Protein AF-A0AA39GZ14-F1 (afdb_monomer)

pLDDT: mean 81.42, std 18.32, range [36.34, 97.62]

Solvent-accessible surface area (backbone atoms only — not comparable to full-atom values): 11197 Å² total; per-residue (Å²): 114,77,68,59,56,48,58,54,51,55,65,76,47,73,80,74,68,83,77,81,68,83,77,72,85,68,58,98,81,64,92,73,82,93,76,69,68,73,82,50,32,17,86,84,80,66,45,66,58,90,52,52,25,31,32,47,88,86,67,56,59,31,39,59,72,59,49,51,52,49,59,72,72,35,42,81,34,84,91,73,74,39,42,31,38,64,39,92,86,80,62,50,81,27,71,69,62,96,69,70,49,61,38,55,68,60,30,52,51,51,50,55,50,55,74,69,44,68,81,75,54,70,60,60,65,47,47,54,55,47,48,56,51,49,58,53,49,52,51,51,50,54,51,50,53,48,54,50,51,56,49,52,51,52,52,51,48,52,50,50,52,52,51,52,50,51,54,51,52,50,53,54,50,52,52,52,52,53,51,50,52,58,53,60,74,72,109

Mean predicted aligned error: 16.94 Å

Foldseek 3Di:
DVVVVVVVVCVVPPPPPPPPDPPDPDDPPDPDDDDDQQVQAAPPPRDGAPAFFFAFPVGDGHHPVVVVVQQVVWDQDPVVNATWGADPPPRDITGDDPDTDTHVVSRVVVVVCVVVDDPPPVCPVCVVVVVVVVVVVVVVVVVVVVVVVVVVVVVVVVVVVVVVVVVVVVVVVVVVVVVVVVVVVVD

Secondary structure (DSSP, 8-state):
-HHHHHHHHHHHS--------------TT-------GGGGB-TTT-PBPSSSPEEPTTS-EE-HHHHHHHHHT-EEETTTTEEEEE-TTT--EEE--SS-EE-HHHHHHHHHHHHH-----HHHHHHHHHHHHHHHHHHHHHHHHHHHHHHHHHHHHHHHHHHHHHHHHHHHHHHHHHHHHHHHTT-

Structure (mmCIF, N/CA/C/O backbone):
data_AF-A0AA39GZ14-F1
#
_entry.id   AF-A0AA39GZ14-F1
#
loop_
_atom_site.group_PDB
_atom_site.id
_atom_site.type_symbol
_atom_site.label_atom_id
_atom_site.label_alt_id
_atom_site.label_comp_id
_atom_site.label_asym_id
_atom_site.label_entity_id
_atom_site.label_seq_id
_atom_site.pdbx_PDB_ins_code
_atom_site.Cartn_x
_atom_site.Cartn_y
_atom_site.Cartn_z
_atom_site.occupancy
_atom_site.B_iso_or_equiv
_atom_site.auth_seq_id
_atom_site.auth_comp_id
_atom_site.auth_asym_id
_atom_site.auth_atom_id
_atom_site.pdbx_PDB_model_num
ATOM 1 N N . MET A 1 1 ? 5.276 -37.567 -28.092 1.00 46.78 1 MET A N 1
ATOM 2 C CA . MET A 1 1 ? 5.568 -36.508 -29.093 1.00 46.78 1 MET A CA 1
ATOM 3 C C . MET A 1 1 ? 4.528 -35.391 -29.155 1.00 46.78 1 MET A C 1
ATOM 5 O O . MET A 1 1 ? 4.932 -34.240 -29.198 1.00 46.78 1 MET A O 1
ATOM 9 N N . LYS A 1 2 ? 3.214 -35.668 -29.106 1.00 42.22 2 LYS A N 1
ATOM 10 C CA . LYS A 1 2 ? 2.165 -34.625 -29.181 1.00 42.22 2 LYS A CA 1
ATOM 11 C C 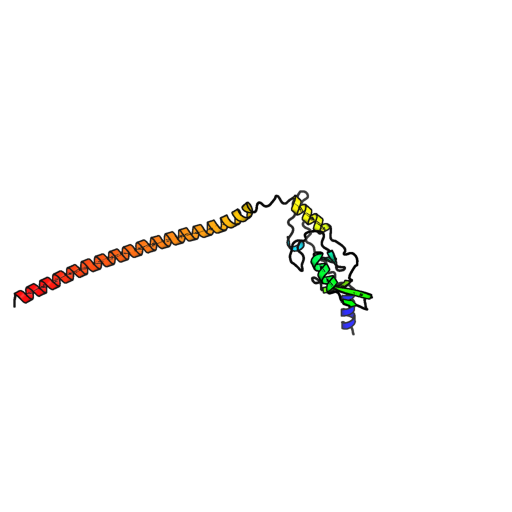. LYS A 1 2 ? 2.190 -33.601 -28.025 1.00 42.22 2 LYS A C 1
ATOM 13 O O . LYS A 1 2 ? 1.826 -32.451 -28.234 1.00 42.22 2 LYS A O 1
ATOM 18 N N . SER A 1 3 ? 2.657 -33.989 -26.834 1.00 49.78 3 SER A N 1
ATOM 19 C CA . SER A 1 3 ? 2.776 -33.084 -25.675 1.00 49.78 3 SER A CA 1
ATOM 20 C C . SER A 1 3 ? 3.946 -32.102 -25.781 1.00 49.78 3 SER A C 1
ATOM 22 O O . SER A 1 3 ? 3.852 -30.987 -25.277 1.00 49.78 3 SER A O 1
ATOM 24 N N . PHE A 1 4 ? 5.020 -32.482 -26.477 1.00 51.88 4 PHE A N 1
ATOM 25 C CA . PHE A 1 4 ? 6.214 -31.649 -26.610 1.00 51.88 4 PHE A CA 1
ATOM 26 C C . PHE A 1 4 ? 5.955 -30.464 -27.549 1.00 51.88 4 PHE A C 1
ATOM 28 O O . PHE A 1 4 ? 6.211 -29.317 -27.198 1.00 51.88 4 PHE A O 1
ATOM 35 N N . PHE A 1 5 ? 5.314 -30.719 -28.695 1.00 54.09 5 PHE A N 1
ATOM 36 C CA . PHE A 1 5 ? 4.908 -29.660 -29.626 1.00 54.09 5 PHE A CA 1
ATOM 37 C C . PHE A 1 5 ? 3.817 -28.742 -29.060 1.00 54.09 5 PHE A C 1
ATOM 39 O O . PHE A 1 5 ? 3.772 -27.568 -29.417 1.00 54.09 5 PHE A O 1
ATOM 46 N N . LYS A 1 6 ? 2.972 -29.237 -28.144 1.00 51.88 6 LYS A N 1
ATOM 47 C CA . LYS A 1 6 ? 1.969 -28.411 -27.459 1.00 51.88 6 LYS A CA 1
ATOM 48 C C . LYS A 1 6 ? 2.626 -27.356 -26.559 1.00 51.88 6 LYS A C 1
ATOM 50 O O . LYS A 1 6 ? 2.273 -26.187 -26.649 1.00 51.88 6 LYS A O 1
ATOM 55 N N . SER A 1 7 ? 3.640 -27.751 -25.787 1.00 49.56 7 SER A N 1
ATOM 56 C CA . SER A 1 7 ? 4.354 -26.850 -24.871 1.00 49.56 7 SER A CA 1
ATOM 57 C C . SER A 1 7 ? 5.232 -25.819 -25.599 1.00 49.56 7 SER A C 1
ATOM 59 O O . SER A 1 7 ? 5.344 -24.678 -25.157 1.00 49.56 7 SER A O 1
ATOM 61 N N . VAL A 1 8 ? 5.798 -26.176 -26.759 1.00 56.34 8 VAL A N 1
ATOM 62 C CA . VAL A 1 8 ? 6.531 -25.222 -27.616 1.00 56.34 8 VAL A CA 1
ATOM 63 C C . VAL A 1 8 ? 5.573 -24.235 -28.299 1.00 56.34 8 VAL A C 1
ATOM 65 O O . VAL A 1 8 ? 5.858 -23.040 -28.349 1.00 56.34 8 VAL A O 1
ATOM 68 N N . LYS A 1 9 ? 4.402 -24.698 -28.761 1.00 49.94 9 LYS A N 1
ATOM 69 C CA . LYS A 1 9 ? 3.378 -23.836 -29.377 1.00 49.94 9 LYS A CA 1
ATOM 70 C C . LYS A 1 9 ? 2.792 -22.818 -28.387 1.00 49.94 9 LYS A C 1
ATOM 72 O O . LYS A 1 9 ? 2.530 -21.689 -28.782 1.00 49.94 9 LYS A O 1
ATOM 77 N N . GLU A 1 10 ? 2.647 -23.191 -27.116 1.00 48.97 10 GLU A N 1
ATOM 78 C CA . GLU A 1 10 ? 2.189 -22.303 -26.031 1.00 48.97 10 GLU A CA 1
ATOM 79 C C . GLU A 1 10 ? 3.235 -21.248 -25.617 1.00 48.97 10 GLU A C 1
ATOM 81 O O . GLU A 1 10 ? 2.873 -20.235 -25.027 1.00 48.97 10 GLU A O 1
ATOM 86 N N . ARG A 1 11 ? 4.522 -21.453 -25.941 1.00 49.09 11 ARG A N 1
ATOM 87 C CA . ARG A 1 11 ? 5.605 -20.483 -25.686 1.00 49.09 11 ARG A CA 1
ATOM 88 C C . ARG A 1 11 ? 5.869 -19.521 -26.845 1.00 49.09 11 ARG A C 1
ATOM 90 O O . ARG A 1 11 ? 6.297 -18.403 -26.598 1.00 49.09 11 ARG A O 1
ATOM 97 N N . LEU A 1 12 ? 5.632 -19.945 -28.089 1.00 51.84 12 LEU A N 1
ATOM 98 C CA . LEU A 1 12 ? 5.852 -19.113 -29.284 1.00 51.84 12 LEU A CA 1
ATOM 99 C C . LEU A 1 12 ? 4.648 -18.236 -29.642 1.00 51.84 12 LEU A C 1
ATOM 101 O O . LEU A 1 12 ? 4.797 -17.230 -30.327 1.00 51.84 12 LEU A O 1
ATOM 105 N N . ILE A 1 13 ? 3.459 -18.606 -29.172 1.00 51.84 13 ILE A N 1
ATOM 106 C CA . ILE A 1 13 ? 2.252 -17.795 -29.281 1.00 51.84 13 ILE A CA 1
ATOM 107 C C . ILE A 1 13 ? 1.966 -17.341 -27.858 1.00 51.84 13 ILE A C 1
ATOM 109 O O . ILE A 1 13 ? 1.357 -18.086 -27.091 1.00 51.84 13 ILE A O 1
ATOM 113 N N . GLY A 1 14 ? 2.484 -16.168 -27.483 1.00 42.50 14 GLY A N 1
ATOM 114 C CA . GLY A 1 14 ? 2.204 -15.567 -26.184 1.00 42.50 14 GLY A CA 1
ATOM 115 C C . GLY A 1 14 ? 0.711 -15.682 -25.898 1.00 42.50 14 GLY A C 1
ATOM 116 O O . GLY A 1 14 ? -0.110 -15.238 -26.698 1.00 42.50 14 GLY A O 1
ATOM 117 N N . SER A 1 15 ? 0.356 -16.363 -24.807 1.00 40.06 15 SER A N 1
ATOM 118 C CA . SER A 1 15 ? -1.031 -16.534 -24.385 1.00 40.06 15 SER A CA 1
ATOM 119 C C . SER A 1 15 ? -1.574 -15.179 -23.924 1.00 40.06 15 SER A C 1
ATOM 121 O O . SER A 1 15 ? -1.727 -14.934 -22.725 1.00 40.06 15 SER A O 1
ATOM 123 N N . SER A 1 16 ? -1.883 -14.289 -24.865 1.00 49.03 16 SER A N 1
ATOM 124 C CA . SER A 1 16 ? -2.696 -13.107 -24.628 1.00 49.03 16 SER A CA 1
ATOM 125 C C . SER A 1 16 ? -4.123 -13.583 -24.374 1.00 49.03 16 SER A C 1
ATOM 127 O O . SER A 1 16 ? -4.981 -13.623 -25.252 1.00 49.03 16 SER A O 1
ATOM 129 N N . LYS A 1 17 ? -4.393 -13.995 -23.129 1.00 37.62 17 LYS A N 1
ATOM 130 C CA . LYS A 1 17 ? -5.775 -14.034 -22.653 1.00 37.62 17 LYS A CA 1
ATOM 131 C C . LYS A 1 17 ? -6.352 -12.640 -22.920 1.00 37.62 17 LYS A C 1
ATOM 133 O O . LYS A 1 17 ? -5.703 -11.673 -22.509 1.00 37.62 17 LYS A O 1
ATOM 138 N N . PRO A 1 18 ? -7.503 -12.509 -23.601 1.00 36.34 18 PRO A N 1
ATOM 139 C CA . PRO A 1 18 ? -8.128 -11.211 -23.784 1.00 36.34 18 PRO A CA 1
ATOM 140 C C . PRO A 1 18 ? -8.398 -10.646 -22.390 1.00 36.34 18 PRO A C 1
ATOM 142 O O . PRO A 1 18 ? -9.198 -11.185 -21.624 1.00 36.34 18 PRO A O 1
ATOM 145 N N . LYS A 1 19 ? -7.639 -9.614 -22.016 1.00 40.00 19 LYS A N 1
ATOM 146 C CA . LYS A 1 19 ? -7.907 -8.847 -20.808 1.00 40.00 19 LYS A CA 1
ATOM 147 C C . LYS A 1 19 ? -9.164 -8.048 -21.131 1.00 40.00 19 LYS A C 1
ATOM 149 O O . LYS A 1 19 ? -9.096 -7.066 -21.860 1.00 40.00 19 LYS A O 1
ATOM 154 N N . ASN A 1 20 ? -10.316 -8.519 -20.660 1.00 37.94 20 ASN A N 1
ATOM 155 C CA . ASN A 1 20 ? -11.534 -7.719 -20.652 1.00 37.94 20 ASN A CA 1
ATOM 156 C C . ASN A 1 20 ? -11.313 -6.598 -19.639 1.00 37.94 20 ASN A C 1
ATOM 158 O O . ASN A 1 20 ? -11.537 -6.775 -18.442 1.00 37.94 20 ASN A O 1
ATOM 162 N N . TYR A 1 21 ? -10.786 -5.475 -20.114 1.00 42.72 21 TYR A N 1
ATOM 163 C CA . TYR A 1 21 ? -10.803 -4.242 -19.349 1.00 42.72 21 TYR A CA 1
ATOM 164 C C . TYR A 1 21 ? -12.269 -3.824 -19.232 1.00 42.72 21 TYR A C 1
ATOM 166 O O . TYR A 1 21 ? -12.963 -3.830 -20.252 1.00 42.72 21 TYR A O 1
ATOM 174 N N . PRO A 1 22 ? -12.778 -3.521 -18.027 1.00 46.00 22 PRO A N 1
ATOM 175 C CA . PRO A 1 22 ? -14.099 -2.933 -17.910 1.00 46.00 22 PRO A CA 1
ATOM 176 C C . PRO A 1 22 ? -14.070 -1.607 -18.673 1.00 46.00 22 PRO A C 1
ATOM 178 O O . PRO A 1 22 ? -13.429 -0.652 -18.241 1.00 46.00 22 PRO A O 1
ATOM 181 N N . VAL A 1 23 ? -14.712 -1.577 -19.840 1.00 45.84 23 VAL A N 1
ATOM 182 C CA . VAL A 1 23 ? -15.072 -0.323 -20.493 1.00 45.84 23 VAL A CA 1
ATOM 183 C C . VAL A 1 23 ? -16.175 0.238 -19.616 1.00 45.84 23 VAL A C 1
ATOM 185 O O . VAL A 1 23 ? -17.294 -0.270 -19.608 1.00 45.84 23 VAL A O 1
ATOM 188 N N . VAL A 1 24 ? -15.814 1.184 -18.757 1.00 54.56 24 VAL A N 1
ATOM 189 C CA . VAL A 1 24 ? -16.812 1.971 -18.048 1.00 54.56 24 VAL A CA 1
ATOM 190 C C . VAL A 1 24 ? -17.437 2.850 -19.124 1.00 54.56 24 VAL A C 1
ATOM 192 O O . VAL A 1 24 ? -16.727 3.671 -19.698 1.00 54.56 24 VAL A O 1
ATOM 195 N N . ASP A 1 25 ? -18.714 2.627 -19.449 1.00 47.72 25 ASP A N 1
ATOM 196 C CA . ASP A 1 25 ? -19.493 3.579 -20.246 1.00 47.72 25 ASP A CA 1
ATOM 197 C C . ASP A 1 25 ? -19.548 4.871 -19.434 1.00 47.72 25 ASP A C 1
ATOM 199 O O . ASP A 1 25 ? -20.323 5.013 -18.484 1.00 47.72 25 ASP A O 1
ATOM 203 N N . LEU A 1 26 ? -18.632 5.781 -19.746 1.00 53.41 26 LEU A N 1
ATOM 204 C CA . LEU A 1 26 ? -18.673 7.134 -19.236 1.00 53.41 26 LEU A CA 1
ATOM 205 C C . LEU A 1 26 ? -19.871 7.776 -19.918 1.00 53.41 26 LEU A C 1
ATOM 207 O O . LEU A 1 26 ? -19.871 7.942 -21.134 1.00 53.41 26 LEU A O 1
ATOM 211 N N . ALA A 1 27 ? -20.918 8.068 -19.145 1.00 52.75 27 ALA A N 1
ATOM 212 C CA . ALA A 1 27 ? -21.944 8.989 -19.605 1.00 52.75 27 ALA A CA 1
ATOM 213 C C . ALA A 1 27 ? -21.233 10.262 -20.089 1.00 52.75 27 ALA A C 1
ATOM 215 O O . ALA A 1 27 ? -20.275 10.686 -19.440 1.00 52.75 27 ALA A O 1
ATOM 216 N N . ASP A 1 28 ? -21.692 10.846 -21.197 1.00 54.03 28 ASP A N 1
ATOM 217 C CA . ASP A 1 28 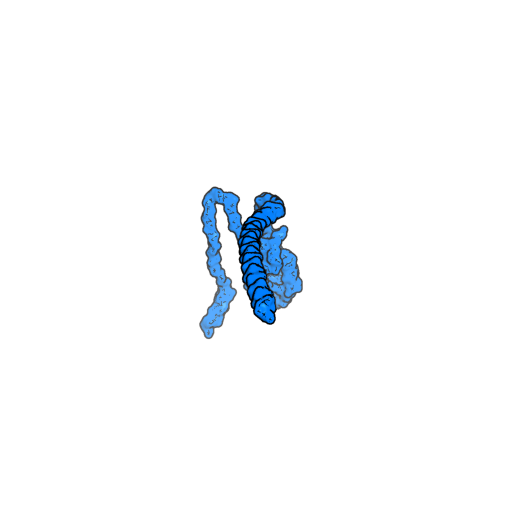? -21.042 11.975 -21.887 1.00 54.03 28 ASP A CA 1
ATOM 218 C C . ASP A 1 28 ? -20.780 13.215 -20.987 1.00 54.03 28 ASP A C 1
ATOM 220 O O . ASP A 1 28 ? -20.064 14.123 -21.395 1.00 54.03 28 ASP A O 1
ATOM 224 N N . ASP A 1 29 ? -21.287 13.214 -19.745 1.00 53.09 29 ASP A N 1
ATOM 225 C CA . ASP A 1 29 ? -21.203 14.283 -18.742 1.00 53.09 29 ASP A CA 1
ATOM 226 C C . ASP A 1 29 ? -20.374 13.924 -17.475 1.00 53.09 29 ASP A C 1
ATOM 228 O O . ASP A 1 29 ? -20.465 14.608 -16.451 1.00 53.09 29 ASP A O 1
ATOM 232 N N . ALA A 1 30 ? -19.615 12.820 -17.460 1.00 52.09 30 ALA A N 1
ATOM 233 C CA . ALA A 1 30 ? -18.858 12.394 -16.274 1.00 52.09 30 ALA A CA 1
ATOM 234 C C . ALA A 1 30 ? -17.464 13.057 -16.173 1.00 52.09 30 ALA A C 1
ATOM 236 O O . ALA A 1 30 ? -16.465 12.486 -16.604 1.00 52.09 30 ALA A O 1
ATOM 237 N N . ASP A 1 31 ? -17.381 14.211 -15.503 1.00 59.44 31 ASP A N 1
ATOM 238 C CA . ASP A 1 31 ? -16.130 14.965 -15.259 1.00 59.44 31 ASP A CA 1
ATOM 239 C C . ASP A 1 31 ? -15.145 14.301 -14.263 1.00 59.44 31 ASP A C 1
ATOM 241 O O . ASP A 1 31 ? -14.084 14.852 -13.969 1.00 59.44 31 ASP A O 1
ATOM 245 N N . SER A 1 32 ? -15.463 13.128 -13.694 1.00 58.94 32 SER A N 1
ATOM 246 C CA . SER A 1 32 ? -14.616 12.481 -12.676 1.00 58.94 32 SER A CA 1
ATOM 247 C C . SER A 1 32 ? -14.543 10.958 -12.813 1.00 58.94 32 SER A C 1
ATOM 249 O O . SER A 1 32 ? -15.553 10.267 -12.948 1.00 58.94 32 SER A O 1
ATOM 251 N N . LEU A 1 33 ? -13.316 10.427 -12.745 1.00 68.62 33 LEU A N 1
ATOM 252 C CA . LEU A 1 33 ? -13.009 8.998 -12.824 1.00 68.62 33 LEU A CA 1
ATOM 253 C C . LEU A 1 33 ? -12.441 8.492 -11.498 1.00 68.62 33 LEU A C 1
ATOM 255 O O . LEU A 1 33 ? -11.500 9.064 -10.951 1.00 68.62 33 LEU A O 1
ATOM 259 N N . LEU A 1 34 ? -12.970 7.370 -11.004 1.00 70.88 34 LEU A N 1
ATOM 260 C CA . LEU A 1 34 ? -12.409 6.680 -9.844 1.00 70.88 34 LEU A CA 1
ATOM 261 C C . LEU A 1 34 ? -11.294 5.730 -10.293 1.00 70.88 34 LEU A C 1
ATOM 263 O O . LEU A 1 34 ? -11.554 4.694 -10.906 1.00 70.88 34 LEU A O 1
ATOM 267 N N . ILE A 1 35 ? -10.051 6.072 -9.955 1.00 75.31 35 ILE A N 1
ATOM 268 C CA . ILE A 1 35 ? -8.867 5.256 -10.240 1.00 75.31 35 ILE A CA 1
ATOM 269 C C . ILE A 1 35 ? -8.409 4.577 -8.946 1.00 75.31 35 ILE A C 1
ATOM 271 O O . ILE A 1 35 ? -8.303 5.205 -7.894 1.00 75.31 35 ILE A O 1
ATOM 275 N N . ASN A 1 36 ? -8.123 3.275 -9.008 1.00 78.19 36 ASN A N 1
ATOM 276 C CA . ASN A 1 36 ? -7.527 2.564 -7.880 1.00 78.19 36 ASN A CA 1
ATOM 277 C C . ASN A 1 36 ? -6.068 3.009 -7.714 1.00 78.19 36 ASN A C 1
ATOM 279 O O . ASN A 1 36 ? -5.258 2.762 -8.604 1.00 78.19 36 ASN A O 1
ATOM 283 N N . SER A 1 37 ? -5.720 3.586 -6.561 1.00 80.31 37 SER A N 1
ATOM 284 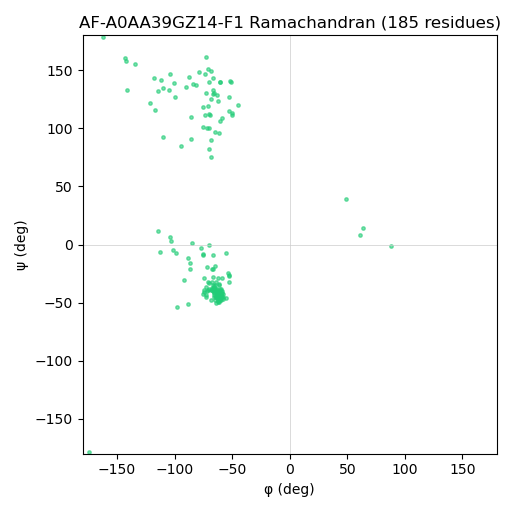C CA . SER A 1 37 ? -4.372 4.105 -6.302 1.00 80.31 37 SER A CA 1
ATOM 285 C C . SER A 1 37 ? -3.269 3.080 -6.558 1.00 80.31 37 SER A C 1
ATOM 287 O O . SER A 1 37 ? -2.214 3.465 -7.044 1.00 80.31 37 SER A O 1
ATOM 289 N N . SER A 1 38 ? -3.517 1.780 -6.335 1.00 82.88 38 SER A N 1
ATOM 290 C CA . SER A 1 38 ? -2.536 0.697 -6.539 1.00 82.88 38 SER A CA 1
ATOM 291 C C . SER A 1 38 ? -1.884 0.665 -7.928 1.00 82.88 38 SER A C 1
ATOM 293 O O . SER A 1 38 ? -0.746 0.211 -8.035 1.00 82.88 38 SER A O 1
ATOM 295 N N . CYS A 1 39 ? -2.539 1.172 -8.981 1.00 85.44 39 CYS A N 1
ATOM 296 C CA . CYS A 1 39 ? -1.940 1.243 -10.320 1.00 85.44 39 CYS A CA 1
ATOM 297 C C . CYS A 1 39 ? -0.887 2.354 -10.473 1.00 85.44 39 CYS A C 1
ATOM 299 O O . CYS A 1 39 ? -0.191 2.396 -11.485 1.00 85.44 39 CYS A O 1
ATOM 301 N N . LEU A 1 40 ? -0.764 3.233 -9.477 1.00 91.56 40 LEU A N 1
ATOM 302 C CA . LEU A 1 40 ? 0.194 4.336 -9.410 1.00 91.56 40 LEU A CA 1
ATOM 303 C C . LEU A 1 40 ? 1.366 4.043 -8.457 1.00 91.56 40 LEU A C 1
ATOM 305 O O . LEU A 1 40 ? 2.190 4.923 -8.212 1.00 91.56 40 LEU A O 1
ATOM 309 N N . HIS A 1 41 ? 1.454 2.822 -7.919 1.00 93.56 41 HIS A N 1
ATOM 310 C CA . HIS A 1 41 ? 2.545 2.398 -7.043 1.00 93.56 41 HIS A CA 1
ATOM 311 C C . HIS A 1 41 ? 3.547 1.497 -7.764 1.00 93.56 41 HIS A C 1
ATOM 313 O O . HIS A 1 41 ? 3.195 0.651 -8.589 1.00 93.56 41 HIS A O 1
ATOM 319 N N . CYS A 1 42 ? 4.812 1.614 -7.368 1.00 95.69 42 CYS A N 1
ATOM 320 C CA . CYS A 1 42 ? 5.859 0.692 -7.779 1.00 95.69 42 CYS A CA 1
ATOM 321 C C . CYS A 1 42 ? 5.629 -0.701 -7.162 1.00 95.69 42 CYS A C 1
ATOM 323 O O . CYS A 1 42 ? 5.621 -0.812 -5.937 1.00 95.69 42 CYS A O 1
ATOM 325 N N . PRO A 1 43 ? 5.563 -1.794 -7.947 1.00 94.25 43 PRO A N 1
ATOM 326 C CA . PRO A 1 43 ? 5.355 -3.142 -7.402 1.00 94.25 43 PRO A CA 1
ATOM 327 C C . PRO A 1 43 ? 6.505 -3.691 -6.540 1.00 94.25 43 PRO A C 1
ATOM 329 O O . PRO A 1 43 ? 6.369 -4.761 -5.956 1.00 94.25 43 PRO A O 1
ATOM 332 N N . ILE A 1 44 ? 7.657 -3.010 -6.505 1.00 95.69 44 ILE A N 1
ATOM 333 C CA . ILE A 1 44 ? 8.846 -3.445 -5.754 1.00 95.69 44 ILE A CA 1
ATOM 334 C C . ILE A 1 44 ? 8.927 -2.729 -4.404 1.00 95.69 44 ILE A C 1
ATOM 336 O O . ILE A 1 44 ? 9.065 -3.383 -3.373 1.00 95.69 44 ILE A O 1
ATOM 340 N N . CYS A 1 45 ? 8.871 -1.392 -4.403 1.00 96.00 45 CYS A N 1
ATOM 341 C CA . CYS A 1 45 ? 8.997 -0.595 -3.179 1.00 96.00 45 CYS A CA 1
ATOM 342 C C . CYS A 1 45 ? 7.658 -0.131 -2.602 1.00 96.00 45 CYS A C 1
ATOM 344 O O . CYS A 1 45 ? 7.655 0.418 -1.512 1.00 96.00 45 CYS A O 1
ATOM 346 N N . TYR A 1 46 ? 6.548 -0.345 -3.312 1.00 94.06 46 TYR A N 1
ATOM 347 C CA . TYR A 1 46 ? 5.187 0.040 -2.919 1.00 94.06 46 TYR A CA 1
ATOM 348 C C . TYR A 1 46 ? 4.956 1.546 -2.721 1.00 94.06 46 TYR A C 1
ATOM 350 O O . TYR A 1 46 ? 3.871 1.958 -2.324 1.00 94.06 46 TYR A O 1
ATOM 358 N N . GLU A 1 47 ? 5.931 2.379 -3.075 1.00 94.25 47 GLU A N 1
ATOM 359 C CA . GLU A 1 47 ? 5.788 3.835 -3.094 1.00 94.25 47 GLU A CA 1
ATOM 360 C C . GLU A 1 47 ? 5.048 4.300 -4.350 1.00 94.25 47 GLU A C 1
ATOM 362 O O . GLU A 1 47 ? 5.172 3.679 -5.414 1.00 94.25 47 GLU A O 1
ATOM 367 N N . VAL A 1 48 ? 4.302 5.402 -4.226 1.00 92.25 48 VAL A N 1
ATOM 368 C CA . VAL A 1 48 ? 3.700 6.097 -5.376 1.00 92.25 48 VAL A CA 1
ATOM 369 C C . VAL A 1 48 ? 4.823 6.552 -6.308 1.00 92.25 48 VAL A C 1
ATOM 371 O O . VAL A 1 48 ? 5.885 6.983 -5.850 1.00 92.25 48 VAL A O 1
ATOM 374 N N . PHE A 1 49 ? 4.629 6.438 -7.621 1.00 94.38 49 PHE A N 1
ATOM 375 C CA . PHE A 1 49 ? 5.611 6.958 -8.569 1.00 94.38 49 PHE A CA 1
ATOM 376 C C . PHE A 1 49 ? 5.735 8.482 -8.421 1.00 94.38 49 PHE A C 1
ATOM 378 O O . PHE A 1 49 ? 4.739 9.191 -8.426 1.00 94.38 49 PHE A O 1
ATOM 385 N N . GLY A 1 50 ? 6.963 8.985 -8.276 1.00 88.44 50 GLY A N 1
ATOM 386 C CA . GLY A 1 50 ? 7.220 10.430 -8.176 1.00 88.44 50 GLY A CA 1
ATOM 387 C C . GLY A 1 50 ? 7.419 11.129 -9.525 1.00 88.44 50 GLY A C 1
ATOM 388 O O . GLY A 1 50 ? 7.470 12.350 -9.576 1.00 88.44 50 GLY A O 1
ATOM 389 N N . SER A 1 51 ? 7.585 10.357 -10.595 1.00 91.06 51 SER A N 1
ATOM 390 C CA . SER A 1 51 ? 7.786 10.799 -11.978 1.00 91.06 51 SER A CA 1
ATOM 391 C C . SER A 1 51 ? 7.482 9.628 -12.914 1.00 91.06 51 SER A C 1
ATOM 393 O O . SER A 1 51 ? 7.184 8.526 -12.432 1.00 91.06 51 SER A O 1
ATOM 395 N N . ALA A 1 52 ? 7.572 9.829 -14.233 1.00 94.75 52 ALA A N 1
ATOM 396 C CA . ALA A 1 52 ? 7.351 8.763 -15.211 1.00 94.75 52 ALA A CA 1
ATOM 397 C C . ALA A 1 52 ? 8.180 7.504 -14.883 1.00 94.75 52 ALA A C 1
ATOM 399 O O . ALA A 1 52 ? 9.414 7.543 -14.976 1.00 94.75 52 ALA A O 1
ATOM 400 N N . PRO A 1 53 ? 7.532 6.376 -14.522 1.00 96.44 53 PRO A N 1
ATOM 401 C CA . PRO A 1 53 ? 8.246 5.163 -14.167 1.00 96.44 53 PRO A CA 1
ATOM 402 C C . 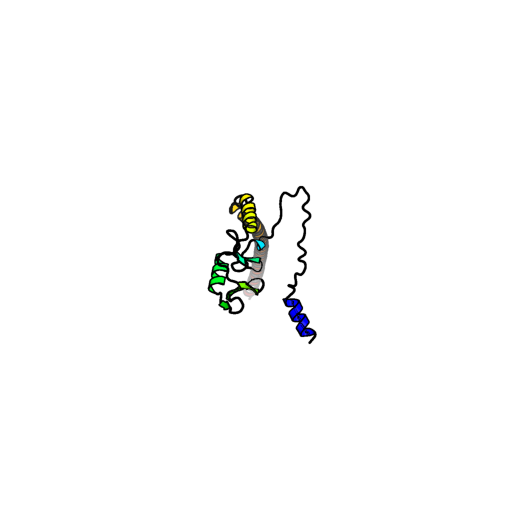PRO A 1 53 ? 8.891 4.519 -15.390 1.00 96.44 53 PRO A C 1
ATOM 404 O O . PRO A 1 53 ? 8.379 4.597 -16.511 1.00 96.44 53 PRO A O 1
ATOM 407 N N . ASP A 1 54 ? 9.993 3.821 -15.144 1.00 95.88 54 ASP A N 1
ATOM 408 C CA . ASP A 1 54 ? 10.714 3.054 -16.147 1.00 95.88 54 ASP A CA 1
ATOM 409 C C . ASP A 1 54 ? 9.905 1.799 -16.502 1.00 95.88 54 ASP A C 1
ATOM 411 O O . ASP A 1 54 ? 9.460 1.046 -15.632 1.00 95.88 54 ASP A O 1
ATOM 415 N N . MET A 1 55 ? 9.720 1.564 -17.794 1.00 94.94 55 MET A N 1
ATOM 416 C CA . MET A 1 55 ? 9.034 0.418 -18.364 1.00 94.94 55 MET A CA 1
ATOM 417 C C . MET A 1 55 ? 10.063 -0.604 -18.842 1.00 94.94 55 MET A C 1
ATOM 419 O O . MET A 1 55 ? 10.967 -0.292 -19.614 1.00 94.94 55 MET A O 1
ATOM 423 N N . LEU A 1 56 ? 9.914 -1.842 -18.382 1.00 94.06 56 LEU A N 1
ATOM 424 C CA . LE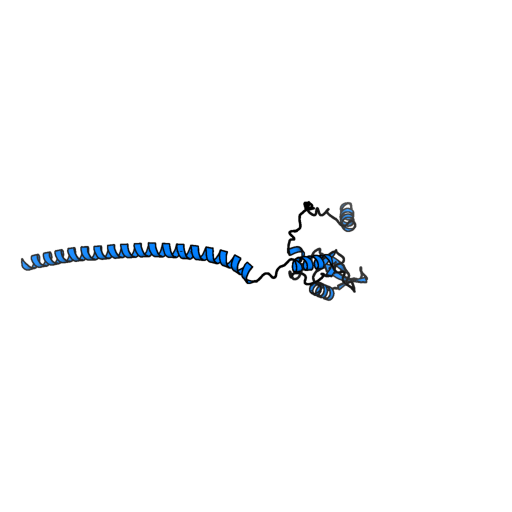U A 1 56 ? 10.706 -2.967 -18.877 1.00 94.06 56 LEU A CA 1
ATOM 425 C C . LEU A 1 56 ? 10.233 -3.357 -20.290 1.00 94.06 56 LEU A C 1
ATOM 427 O O . LEU A 1 56 ? 9.078 -3.098 -20.625 1.00 94.06 56 LEU A O 1
ATOM 431 N N . PRO A 1 57 ? 11.041 -4.096 -21.073 1.00 92.00 57 PRO A N 1
ATOM 432 C CA . PRO A 1 57 ? 10.637 -4.641 -22.376 1.00 92.00 57 PRO A CA 1
ATOM 433 C C . PRO A 1 57 ? 9.330 -5.457 -22.358 1.00 92.00 57 PRO A C 1
ATOM 435 O O . PRO A 1 57 ? 8.608 -5.499 -23.348 1.00 92.00 57 PRO A O 1
ATOM 438 N N . CYS A 1 58 ? 8.987 -6.069 -21.218 1.00 93.31 58 CYS A N 1
ATOM 439 C CA . CYS A 1 58 ? 7.715 -6.775 -21.012 1.00 93.31 58 CYS A CA 1
ATOM 440 C C . CYS A 1 58 ? 6.497 -5.851 -20.771 1.00 93.31 58 CYS A C 1
ATOM 442 O O . CYS A 1 58 ? 5.382 -6.335 -20.576 1.00 93.31 58 CYS A O 1
ATOM 444 N N . GLY A 1 59 ? 6.693 -4.530 -20.712 1.00 92.88 59 GLY A N 1
ATOM 445 C CA . GLY A 1 59 ? 5.644 -3.522 -20.532 1.00 92.88 59 GLY A CA 1
ATOM 446 C C . GLY A 1 59 ? 5.277 -3.178 -19.083 1.00 92.88 59 GLY A C 1
ATOM 447 O O . GLY A 1 59 ? 4.427 -2.320 -18.862 1.00 92.88 59 GLY A O 1
ATOM 448 N N . HIS A 1 60 ? 5.889 -3.811 -18.076 1.00 94.88 60 HIS A N 1
ATOM 449 C CA . HIS A 1 60 ? 5.629 -3.480 -16.667 1.00 94.88 60 HIS A CA 1
ATOM 450 C C . HIS A 1 60 ? 6.476 -2.291 -16.201 1.00 94.88 60 HIS A C 1
ATOM 452 O O . HIS A 1 60 ? 7.668 -2.220 -16.507 1.00 94.88 60 HIS A O 1
ATOM 458 N N . SER A 1 61 ? 5.859 -1.385 -15.438 1.00 95.50 61 SER A N 1
ATOM 459 C CA . SER A 1 61 ? 6.473 -0.142 -14.959 1.00 95.50 61 SER A CA 1
ATOM 460 C C . SER A 1 61 ? 6.950 -0.232 -13.504 1.00 95.50 61 SER A C 1
ATOM 462 O O . SER A 1 61 ? 6.249 -0.763 -12.642 1.00 95.50 61 SER A O 1
ATOM 464 N N . PHE A 1 62 ? 8.128 0.327 -13.221 1.00 96.12 62 PHE A N 1
ATOM 465 C CA . PHE A 1 62 ? 8.741 0.403 -11.891 1.00 96.12 62 PHE A CA 1
ATOM 466 C C . PHE A 1 62 ? 9.447 1.754 -11.718 1.00 96.12 62 PHE A C 1
ATOM 468 O O . PHE A 1 62 ? 9.819 2.399 -12.694 1.00 96.12 62 PHE A O 1
ATOM 475 N N . CYS A 1 63 ? 9.665 2.205 -10.482 1.00 96.56 63 CYS A N 1
ATOM 476 C CA . CYS A 1 63 ? 10.387 3.459 -10.270 1.00 96.56 63 CYS A CA 1
ATOM 477 C C . CYS A 1 63 ? 11.864 3.311 -10.677 1.00 96.56 63 CYS A C 1
ATOM 479 O O . CYS A 1 63 ? 12.453 2.232 -10.530 1.00 96.56 63 CYS A O 1
ATOM 481 N N . SER A 1 64 ? 12.485 4.398 -11.143 1.00 94.31 64 SER A N 1
ATOM 482 C CA . SER A 1 64 ? 13.853 4.364 -11.681 1.00 94.31 64 SER A CA 1
ATOM 483 C C . SER A 1 64 ? 14.887 3.864 -10.667 1.00 94.31 64 SER A C 1
ATOM 485 O O . SER A 1 64 ? 15.862 3.214 -11.038 1.00 94.31 64 SER A O 1
ATOM 487 N N . SER A 1 65 ? 14.658 4.078 -9.366 1.00 95.12 65 SER A N 1
ATOM 488 C CA . SER A 1 65 ? 15.525 3.540 -8.310 1.00 95.12 65 SER A CA 1
ATOM 489 C C . SER A 1 65 ? 15.460 2.012 -8.210 1.00 95.12 65 SER A C 1
ATOM 491 O O . SER A 1 65 ? 16.488 1.367 -7.996 1.00 95.12 65 SER A O 1
ATOM 493 N N . CYS A 1 66 ? 14.284 1.408 -8.401 1.00 96.31 66 CYS A N 1
ATOM 494 C CA . CYS A 1 66 ? 14.143 -0.046 -8.416 1.00 96.31 66 CYS A CA 1
ATOM 495 C C . CYS A 1 66 ? 14.680 -0.654 -9.715 1.00 96.31 66 CYS A C 1
ATOM 497 O O . CYS A 1 66 ? 15.361 -1.674 -9.652 1.00 96.31 66 CYS A O 1
ATOM 499 N N . VAL A 1 67 ? 14.462 -0.016 -10.871 1.00 94.50 67 VAL A N 1
ATOM 500 C CA . VAL A 1 67 ? 15.068 -0.472 -12.138 1.00 94.50 67 VAL A CA 1
ATOM 501 C C . VAL A 1 67 ? 16.589 -0.362 -12.098 1.00 94.50 67 VAL A C 1
ATOM 503 O O . VAL A 1 67 ? 17.276 -1.273 -12.553 1.00 94.50 67 VAL A O 1
ATOM 506 N N . GLY A 1 68 ? 17.135 0.691 -11.485 1.00 93.06 68 GLY A N 1
ATOM 507 C CA . GLY A 1 68 ? 18.572 0.813 -11.241 1.00 93.06 68 GLY A CA 1
ATOM 508 C C . GLY A 1 68 ? 19.135 -0.385 -10.472 1.00 93.06 68 GLY A C 1
ATOM 509 O O . GLY A 1 68 ? 20.130 -0.964 -10.894 1.00 93.06 68 GLY A O 1
ATOM 510 N N . LYS A 1 69 ? 18.460 -0.824 -9.401 1.00 94.25 69 LYS A N 1
ATOM 511 C CA . LYS A 1 69 ? 18.853 -2.030 -8.646 1.00 94.25 69 LYS A CA 1
ATOM 512 C C . LYS A 1 69 ? 18.766 -3.302 -9.495 1.00 94.25 69 LYS A C 1
ATOM 514 O O . LYS A 1 69 ? 19.711 -4.080 -9.502 1.00 94.25 69 LYS A O 1
ATOM 519 N N . LEU A 1 70 ? 17.696 -3.473 -10.276 1.00 93.38 70 LEU A N 1
ATOM 520 C CA . LEU A 1 70 ? 17.559 -4.617 -11.190 1.00 93.38 70 LEU A CA 1
ATOM 521 C C . LEU A 1 70 ? 18.680 -4.671 -12.237 1.00 93.38 70 LEU A C 1
ATOM 523 O O . LEU A 1 70 ? 19.172 -5.750 -12.554 1.00 93.38 70 LEU A O 1
ATOM 527 N N . ARG A 1 71 ? 19.105 -3.511 -12.754 1.00 92.00 71 ARG A N 1
ATOM 528 C CA . ARG A 1 71 ? 20.232 -3.408 -13.691 1.00 92.00 71 ARG A CA 1
ATOM 529 C C . ARG A 1 71 ? 21.561 -3.797 -13.043 1.00 92.00 71 ARG A C 1
ATOM 531 O O . ARG A 1 71 ? 22.380 -4.419 -13.710 1.00 92.00 71 ARG A O 1
ATOM 538 N N . LEU A 1 72 ? 21.774 -3.455 -11.770 1.00 91.62 72 LEU A N 1
ATOM 539 C CA . LEU A 1 72 ? 22.978 -3.851 -11.027 1.00 91.62 72 LEU A CA 1
ATOM 540 C C . LEU A 1 72 ? 23.039 -5.366 -10.790 1.00 91.62 72 LEU A C 1
ATOM 542 O O . LEU A 1 72 ? 24.120 -5.945 -10.851 1.00 91.62 72 LEU A O 1
ATOM 546 N N . ASP A 1 73 ? 21.887 -6.005 -10.586 1.00 92.00 73 ASP A N 1
ATOM 547 C CA . ASP A 1 73 ? 21.771 -7.457 -10.394 1.00 92.00 73 ASP A CA 1
ATOM 548 C C . ASP A 1 73 ? 21.706 -8.247 -11.721 1.00 92.00 73 ASP A C 1
ATOM 550 O O . ASP A 1 73 ? 21.567 -9.478 -11.720 1.00 92.00 73 ASP A O 1
ATOM 554 N N . ALA A 1 74 ? 21.793 -7.560 -12.866 1.00 92.44 74 ALA A N 1
ATOM 555 C CA . ALA A 1 74 ? 21.677 -8.176 -14.178 1.00 92.44 74 ALA A CA 1
ATOM 556 C C . ALA A 1 74 ? 22.855 -9.115 -14.472 1.00 92.44 74 ALA A C 1
ATOM 558 O O . ALA A 1 74 ? 24.014 -8.854 -14.142 1.00 92.44 74 ALA A O 1
ATOM 559 N N . LYS A 1 75 ? 22.560 -10.223 -15.151 1.00 93.44 75 LYS A N 1
ATOM 560 C CA . LYS A 1 75 ? 23.542 -11.257 -15.493 1.00 93.44 75 LYS A CA 1
ATOM 561 C C . LYS A 1 75 ? 23.778 -11.283 -16.989 1.00 93.44 75 LYS A C 1
ATOM 563 O O . LYS A 1 75 ? 22.841 -11.147 -17.772 1.00 93.44 75 LYS A O 1
ATOM 568 N N . TYR A 1 76 ? 25.027 -11.496 -17.389 1.00 92.88 76 TYR A N 1
ATOM 569 C CA . TYR A 1 76 ? 25.351 -11.681 -18.796 1.00 92.88 76 TYR A CA 1
ATOM 570 C C . TYR A 1 76 ? 24.718 -12.976 -19.321 1.00 92.88 76 TYR A C 1
ATOM 572 O O . TYR A 1 76 ? 24.876 -14.042 -18.724 1.00 92.88 76 TYR A O 1
ATOM 580 N N . SER A 1 77 ? 24.020 -12.882 -20.449 1.00 92.19 77 SER A N 1
ATOM 581 C CA . SER A 1 77 ? 23.438 -14.012 -21.162 1.00 92.19 77 SER A CA 1
ATOM 582 C C . SER A 1 77 ? 23.996 -14.074 -22.575 1.00 92.19 77 SER A C 1
ATOM 584 O O . SER A 1 77 ? 23.823 -13.150 -23.370 1.00 92.19 77 SER A O 1
ATOM 586 N N . SER A 1 78 ? 24.619 -15.204 -22.911 1.00 86.88 78 SER A N 1
ATOM 587 C CA . SER A 1 78 ? 25.114 -15.477 -24.264 1.00 86.88 78 SER A CA 1
ATOM 588 C C . SER A 1 78 ? 23.991 -15.627 -25.295 1.00 86.88 78 SER A C 1
ATOM 590 O O . SER A 1 78 ? 24.236 -15.443 -26.480 1.00 86.88 78 SER 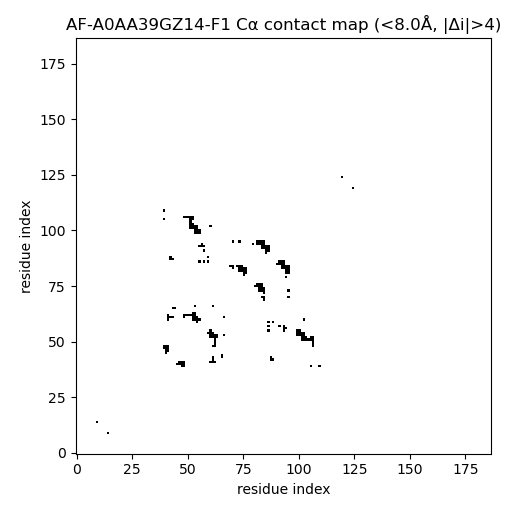A O 1
ATOM 592 N N . VAL A 1 79 ? 22.760 -15.928 -24.861 1.00 87.06 79 VAL A N 1
ATOM 593 C CA . VAL A 1 79 ? 21.588 -16.071 -25.745 1.00 87.06 79 VAL A CA 1
ATOM 594 C C . VAL A 1 79 ? 21.120 -14.715 -26.274 1.00 87.06 79 VAL A C 1
ATOM 596 O O . VAL A 1 79 ? 20.709 -14.613 -27.425 1.00 87.06 79 VAL A O 1
ATOM 599 N N . PHE A 1 80 ? 21.202 -13.677 -25.441 1.00 83.19 80 PHE A N 1
ATOM 600 C CA . PHE A 1 80 ? 20.791 -12.312 -25.784 1.00 83.19 80 PHE A CA 1
ATOM 601 C C . PHE A 1 80 ? 21.984 -11.397 -26.093 1.00 83.19 80 PHE A C 1
ATOM 603 O O . PHE A 1 80 ? 21.792 -10.208 -26.325 1.00 83.19 80 PHE A O 1
ATOM 610 N N . SER A 1 81 ? 23.208 -11.940 -26.077 1.00 86.88 81 SER A N 1
ATOM 611 C CA . SER A 1 81 ? 24.462 -11.203 -26.275 1.00 86.88 81 SER A CA 1
ATOM 612 C C . SER A 1 81 ? 24.569 -9.940 -25.408 1.00 86.88 81 SER A C 1
ATOM 614 O O . SER A 1 81 ? 25.062 -8.909 -25.857 1.00 86.88 81 SER A O 1
ATOM 616 N N . GLY A 1 82 ? 24.104 -10.009 -24.158 1.00 89.31 82 GLY A N 1
ATOM 617 C CA . GLY A 1 82 ? 23.988 -8.839 -23.289 1.00 89.31 82 GLY A CA 1
ATOM 618 C C . GLY A 1 82 ? 23.563 -9.179 -21.864 1.00 89.31 82 GLY A C 1
ATOM 619 O O . GLY A 1 82 ? 23.393 -10.347 -21.509 1.00 89.31 82 GLY A O 1
ATOM 620 N N . PHE A 1 83 ? 23.408 -8.153 -21.029 1.00 93.06 83 PHE A N 1
ATOM 621 C CA . PHE A 1 83 ? 22.925 -8.312 -19.658 1.00 93.06 83 PHE A CA 1
ATOM 622 C C . PHE A 1 83 ? 21.401 -8.425 -19.627 1.00 93.06 83 PHE A C 1
ATOM 624 O O . PHE A 1 83 ? 20.700 -7.684 -20.317 1.00 93.06 83 PHE A O 1
ATOM 631 N N . VAL A 1 84 ? 20.893 -9.349 -18.815 1.00 94.19 84 VAL A N 1
ATOM 632 C CA . VAL A 1 84 ? 19.461 -9.601 -18.640 1.00 94.19 84 VAL A CA 1
ATOM 633 C C . VAL A 1 84 ? 19.096 -9.736 -17.164 1.00 94.19 84 VAL A C 1
ATOM 635 O O . VAL A 1 84 ? 19.925 -10.118 -16.334 1.00 94.19 84 VAL A O 1
ATOM 638 N N . TYR A 1 85 ? 17.839 -9.459 -16.844 1.00 93.75 85 TYR A N 1
ATOM 639 C CA . TYR A 1 85 ? 17.237 -9.660 -15.526 1.00 93.75 85 TYR A CA 1
ATOM 640 C C . TYR A 1 85 ? 15.782 -10.120 -15.684 1.00 93.75 85 TYR A C 1
ATOM 642 O O . TYR A 1 85 ? 15.180 -9.963 -16.744 1.00 93.75 85 TYR A O 1
ATOM 650 N N . GLU A 1 86 ? 15.205 -10.717 -14.645 1.00 94.06 86 GLU A N 1
ATOM 651 C CA . GLU A 1 86 ? 13.801 -11.139 -14.662 1.00 94.06 86 GLU A CA 1
ATOM 652 C C . GLU A 1 86 ? 12.900 -10.019 -14.140 1.00 94.06 86 GLU A C 1
ATOM 654 O O . GLU A 1 86 ? 13.184 -9.402 -13.113 1.00 94.06 86 GLU A O 1
ATOM 659 N N . CYS A 1 87 ? 11.786 -9.768 -14.828 1.00 94.69 87 CYS A N 1
ATOM 660 C CA . CYS A 1 87 ? 10.768 -8.841 -14.349 1.00 94.69 87 CYS A CA 1
ATOM 661 C C . CYS A 1 87 ? 10.173 -9.343 -13.017 1.00 94.69 87 CYS A C 1
ATOM 663 O O . CYS A 1 87 ? 9.579 -10.424 -13.001 1.00 94.69 87 CYS A O 1
ATOM 665 N N . PRO A 1 88 ? 10.200 -8.561 -11.920 1.00 94.75 88 PRO A N 1
ATOM 666 C CA . PRO A 1 88 ? 9.638 -9.010 -10.641 1.00 94.75 88 PRO A CA 1
ATOM 667 C C . PRO A 1 88 ? 8.119 -9.231 -10.653 1.00 94.75 88 PRO A C 1
ATOM 669 O O . PRO A 1 88 ? 7.593 -9.927 -9.789 1.00 94.75 88 PRO A O 1
ATOM 672 N N . PHE A 1 89 ? 7.412 -8.662 -11.635 1.00 92.56 89 PHE A N 1
ATOM 673 C CA . PHE A 1 89 ? 5.960 -8.781 -11.756 1.00 92.56 89 PHE A CA 1
ATOM 674 C C . PHE A 1 89 ? 5.527 -10.016 -12.563 1.00 92.56 89 PHE A C 1
ATOM 676 O O . PHE A 1 89 ? 4.704 -10.802 -12.102 1.00 92.56 89 PHE A O 1
ATOM 683 N N . CYS A 1 90 ? 6.083 -10.210 -13.764 1.00 94.75 90 CYS A N 1
ATOM 684 C CA . CYS A 1 90 ? 5.655 -11.275 -14.685 1.00 94.75 90 CYS A CA 1
ATOM 685 C C . CYS A 1 90 ? 6.696 -12.378 -14.928 1.00 94.75 90 CYS A C 1
ATOM 687 O O . CYS A 1 90 ? 6.367 -13.384 -15.554 1.00 94.75 90 CYS A O 1
ATOM 689 N N . ARG A 1 91 ? 7.922 -12.218 -14.409 1.00 94.69 91 ARG A N 1
ATOM 690 C CA . ARG A 1 91 ? 9.068 -13.139 -14.557 1.00 94.69 91 ARG A CA 1
ATOM 691 C C . ARG A 1 91 ? 9.588 -13.314 -15.984 1.00 94.69 91 ARG A C 1
ATOM 693 O O . ARG A 1 91 ? 10.356 -14.232 -16.253 1.00 94.69 91 ARG A O 1
ATOM 700 N N . GLU A 1 92 ? 9.192 -12.441 -16.904 1.00 93.94 92 GLU A N 1
ATOM 701 C CA . GLU A 1 92 ? 9.764 -12.415 -18.246 1.00 93.94 92 GLU A CA 1
ATOM 702 C C . GLU A 1 92 ? 11.211 -11.905 -18.209 1.00 93.94 92 GLU A C 1
ATOM 704 O O . GLU A 1 92 ? 11.538 -10.975 -17.463 1.00 93.94 92 GLU A O 1
ATOM 709 N N . VAL A 1 93 ? 12.081 -12.533 -19.004 1.00 92.94 93 VAL A N 1
ATOM 710 C CA . VAL A 1 93 ? 13.492 -12.154 -19.117 1.00 92.94 93 VAL A CA 1
ATOM 711 C C . VAL A 1 93 ? 13.584 -10.879 -19.946 1.00 92.94 93 VAL A C 1
ATOM 713 O O . VAL A 1 93 ? 13.195 -10.854 -21.109 1.00 92.94 93 VAL A O 1
ATOM 716 N N . CYS A 1 94 ? 14.105 -9.825 -19.333 1.00 92.00 94 CYS A N 1
ATOM 717 C CA . CYS A 1 94 ? 14.236 -8.498 -19.910 1.00 92.00 94 CYS A CA 1
ATOM 718 C C . CYS A 1 94 ? 15.711 -8.186 -20.169 1.00 92.00 94 CYS A C 1
ATOM 720 O O . CYS A 1 94 ? 16.558 -8.408 -19.300 1.00 92.00 94 CYS A O 1
ATOM 722 N N . SER A 1 95 ? 16.023 -7.649 -21.347 1.00 91.69 95 SER A N 1
ATOM 723 C CA . SER A 1 95 ? 17.348 -7.107 -21.648 1.00 91.69 95 SER A CA 1
ATOM 724 C C . SER A 1 95 ? 17.580 -5.778 -20.932 1.00 91.69 95 SER A C 1
ATOM 726 O O . SER A 1 95 ? 16.661 -4.980 -20.742 1.00 91.69 95 SER A O 1
ATOM 728 N N . VAL A 1 96 ? 18.829 -5.526 -20.545 1.00 89.75 96 VAL A N 1
ATOM 729 C CA . VAL A 1 96 ? 19.262 -4.208 -20.077 1.00 89.75 96 VAL A CA 1
ATOM 730 C C . VAL A 1 96 ? 19.353 -3.270 -21.278 1.00 89.75 96 VAL A C 1
ATOM 732 O O . VAL A 1 96 ? 20.219 -3.434 -22.131 1.00 89.75 96 VAL A O 1
ATOM 735 N N . GLU A 1 97 ? 18.462 -2.285 -21.332 1.00 84.81 97 GLU A N 1
ATOM 736 C CA . GLU A 1 97 ? 18.524 -1.186 -22.301 1.00 84.81 97 GLU A CA 1
ATOM 737 C C . GLU A 1 97 ? 19.387 -0.039 -21.756 1.00 84.81 97 GLU A C 1
ATOM 739 O O . GLU A 1 97 ? 19.355 0.235 -20.549 1.00 84.81 97 GLU A O 1
ATOM 744 N N . GLU A 1 98 ? 20.133 0.642 -22.631 1.00 78.38 98 GLU A N 1
ATOM 745 C CA . GLU A 1 98 ? 20.947 1.818 -22.275 1.00 78.38 98 GLU A CA 1
ATOM 746 C C . GLU A 1 98 ? 20.071 2.990 -21.810 1.00 78.38 98 GLU A C 1
ATOM 748 O O . GLU A 1 98 ? 20.385 3.656 -20.824 1.00 78.38 98 GLU A O 1
ATOM 753 N N . SER A 1 99 ? 18.926 3.189 -22.467 1.00 81.25 99 SER A N 1
ATOM 754 C CA . SER A 1 99 ? 17.904 4.164 -22.096 1.00 81.25 99 SER A CA 1
ATOM 755 C C . SER A 1 99 ? 16.601 3.439 -21.733 1.00 81.25 99 SER A C 1
ATOM 757 O O . SER A 1 99 ? 16.020 2.778 -22.587 1.00 81.25 99 SER A O 1
ATOM 759 N N . PRO A 1 100 ? 16.115 3.519 -20.477 1.00 81.38 100 PRO A N 1
ATOM 760 C CA . PRO A 1 100 ? 14.826 2.928 -20.134 1.00 81.38 100 PRO A CA 1
ATOM 761 C C . PRO A 1 100 ? 13.693 3.667 -20.855 1.00 81.38 100 PRO A C 1
ATOM 763 O O . PRO A 1 100 ? 13.623 4.900 -20.819 1.00 81.38 100 PRO A O 1
ATOM 766 N N . MET A 1 101 ? 12.773 2.917 -21.461 1.00 91.19 101 MET A N 1
ATOM 767 C CA . MET A 1 101 ? 11.478 3.465 -21.864 1.00 91.19 101 MET A CA 1
ATOM 768 C C . MET A 1 101 ? 10.738 3.976 -20.625 1.00 91.19 101 MET A C 1
ATOM 770 O O . MET A 1 101 ? 10.779 3.337 -19.578 1.00 91.19 101 MET A O 1
ATOM 774 N N . ARG A 1 102 ? 10.060 5.121 -20.719 1.00 94.38 102 ARG A N 1
ATOM 775 C CA . ARG A 1 102 ? 9.332 5.728 -19.594 1.00 94.38 102 ARG A CA 1
ATOM 776 C C . ARG A 1 102 ? 7.843 5.827 -19.889 1.00 94.38 102 ARG A C 1
ATOM 778 O O . ARG A 1 102 ? 7.445 6.087 -21.022 1.00 94.38 102 ARG A O 1
ATOM 785 N N . ASN A 1 103 ? 7.020 5.612 -18.867 1.00 94.62 103 ASN A N 1
ATOM 786 C CA . ASN A 1 103 ? 5.567 5.661 -18.984 1.00 94.62 103 ASN A CA 1
ATOM 787 C C . ASN A 1 103 ? 5.024 7.048 -18.608 1.00 94.62 103 ASN A C 1
ATOM 789 O O . ASN A 1 103 ? 4.598 7.279 -17.478 1.00 94.62 103 ASN A O 1
ATOM 793 N N . PHE A 1 104 ? 5.022 7.963 -19.576 1.00 94.75 104 PHE A N 1
ATOM 794 C CA . PHE A 1 104 ? 4.525 9.332 -19.393 1.00 94.75 104 PHE A CA 1
ATOM 795 C C . PHE A 1 104 ? 3.013 9.414 -19.155 1.00 94.75 104 PHE A C 1
ATOM 797 O O . PHE A 1 104 ? 2.542 10.388 -18.583 1.00 94.75 104 PHE A O 1
ATOM 804 N N . ALA A 1 105 ? 2.238 8.393 -19.536 1.00 92.31 105 ALA A N 1
ATOM 805 C CA . ALA A 1 105 ? 0.805 8.377 -19.245 1.00 92.31 105 ALA A CA 1
ATOM 806 C C . ALA A 1 105 ? 0.540 8.286 -17.734 1.00 92.31 105 ALA A C 1
ATOM 808 O O . ALA A 1 105 ? -0.373 8.930 -17.231 1.00 92.31 105 ALA A O 1
ATOM 809 N N . VAL A 1 106 ? 1.361 7.525 -16.999 1.00 92.00 106 VAL A N 1
ATOM 810 C CA . VAL A 1 106 ? 1.269 7.452 -15.531 1.00 92.00 106 VAL A CA 1
ATOM 811 C C . VAL A 1 106 ? 1.646 8.788 -14.894 1.00 92.00 106 VAL A C 1
ATOM 813 O O . VAL A 1 106 ? 0.982 9.210 -13.955 1.00 92.00 106 VAL A O 1
ATOM 816 N N . GLU A 1 107 ? 2.665 9.467 -15.425 1.00 91.81 107 GLU A N 1
ATOM 817 C CA . GLU A 1 107 ? 3.058 10.809 -14.974 1.00 91.81 107 GLU A CA 1
ATOM 818 C C . GLU A 1 107 ? 1.936 11.827 -15.200 1.00 91.81 107 GLU A C 1
ATOM 820 O O . GLU A 1 107 ? 1.529 12.485 -14.253 1.00 91.81 107 GLU A O 1
ATOM 825 N N . ALA A 1 108 ? 1.337 11.860 -16.393 1.00 90.44 108 ALA A N 1
ATOM 826 C CA . ALA A 1 108 ? 0.213 12.747 -16.694 1.00 90.44 108 ALA A CA 1
ATOM 827 C C . ALA A 1 108 ? -1.009 12.492 -15.788 1.00 90.44 108 ALA A C 1
ATOM 829 O O . ALA A 1 108 ? -1.672 13.430 -15.349 1.00 90.44 108 ALA A O 1
ATOM 830 N N . VAL A 1 109 ? -1.305 11.225 -15.464 1.00 88.75 109 VAL A N 1
ATOM 831 C CA . VAL A 1 109 ? -2.367 10.893 -14.498 1.00 88.75 109 VAL A CA 1
ATOM 832 C C . VAL A 1 109 ? -2.010 11.419 -13.107 1.00 88.75 109 VAL A C 1
ATOM 834 O O . VAL A 1 109 ? -2.861 12.021 -12.456 1.00 88.75 109 VAL A O 1
ATOM 837 N N . LEU A 1 110 ? -0.770 11.232 -12.653 1.00 88.38 110 LEU A N 1
ATOM 838 C CA . LEU A 1 110 ? -0.309 11.736 -11.357 1.00 88.38 110 LEU A CA 1
ATOM 839 C C . LEU A 1 110 ? -0.362 13.262 -11.275 1.00 88.38 110 LEU A C 1
ATOM 841 O O . LEU A 1 110 ? -0.816 13.784 -10.261 1.00 88.38 110 LEU A O 1
ATOM 845 N N . GLU A 1 111 ? 0.035 13.960 -12.339 1.00 87.81 111 GLU A N 1
ATOM 846 C CA . GLU A 1 111 ? -0.078 15.416 -12.456 1.00 87.81 111 GLU A CA 1
ATOM 847 C C . GLU A 1 111 ? -1.543 15.859 -12.390 1.00 87.81 111 GLU A C 1
ATOM 849 O O . GLU A 1 111 ? -1.881 16.706 -11.573 1.00 87.81 111 GLU A O 1
ATOM 854 N N . SER A 1 112 ? -2.446 15.212 -13.137 1.00 83.81 112 SER A N 1
ATOM 855 C CA . SER A 1 112 ? -3.878 15.547 -13.093 1.00 83.81 112 SER A CA 1
ATOM 856 C C . SER A 1 112 ? -4.506 15.337 -11.709 1.00 83.81 112 SER A C 1
ATOM 858 O O . SER A 1 112 ? -5.367 16.109 -11.283 1.00 83.81 112 SER A O 1
ATOM 860 N N . VAL A 1 113 ? -4.052 14.309 -10.981 1.00 79.62 113 VAL A N 1
ATOM 861 C CA . VAL A 1 113 ? -4.468 14.055 -9.598 1.00 79.62 113 VAL A CA 1
ATOM 862 C C . VAL A 1 113 ? -3.881 15.108 -8.665 1.00 79.62 113 VAL A C 1
ATOM 864 O O . VAL A 1 113 ? -4.582 15.540 -7.759 1.00 79.62 113 VAL A O 1
ATOM 867 N N . ALA A 1 114 ? -2.635 15.535 -8.874 1.00 77.69 114 ALA A N 1
ATOM 868 C CA . ALA A 1 114 ? -1.995 16.573 -8.072 1.00 77.69 114 ALA A CA 1
ATOM 869 C C . ALA A 1 114 ? -2.630 17.958 -8.287 1.00 77.69 114 ALA A C 1
ATOM 871 O O . ALA A 1 114 ? -2.828 18.676 -7.314 1.00 77.69 114 ALA A O 1
ATOM 872 N N . ASP A 1 115 ? -3.011 18.296 -9.521 1.00 73.75 115 ASP A N 1
ATOM 873 C CA . ASP A 1 115 ? -3.687 19.554 -9.865 1.00 73.75 115 ASP A CA 1
ATOM 874 C C . ASP A 1 115 ? -5.125 19.609 -9.328 1.00 73.75 115 ASP A C 1
ATOM 876 O O . ASP A 1 115 ? -5.621 20.670 -8.953 1.00 73.75 115 ASP A O 1
ATOM 880 N N . SER A 1 116 ? -5.794 18.452 -9.275 1.00 64.69 116 SER A N 1
ATOM 881 C CA . SER A 1 116 ? -7.153 18.313 -8.729 1.00 64.69 116 SER A CA 1
ATOM 882 C C . SER A 1 116 ? -7.167 18.090 -7.215 1.00 64.69 116 SER A C 1
ATOM 884 O O . SER A 1 116 ? -8.214 18.202 -6.574 1.00 64.69 116 SER A O 1
ATOM 886 N N . ALA A 1 117 ? -6.022 17.734 -6.632 1.00 61.47 117 ALA A N 1
ATOM 887 C CA . ALA A 1 117 ? -5.869 17.631 -5.198 1.00 61.47 117 ALA A CA 1
ATOM 888 C C . ALA A 1 117 ? -5.783 19.048 -4.633 1.00 61.47 117 ALA A C 1
ATOM 890 O O . ALA A 1 117 ? -4.723 19.674 -4.631 1.00 61.47 117 ALA A O 1
ATOM 891 N N . GLU A 1 118 ? -6.891 19.543 -4.078 1.00 56.09 118 GLU A N 1
ATOM 892 C CA . GLU A 1 118 ? -6.760 20.588 -3.068 1.00 56.09 118 GLU A CA 1
ATOM 893 C C . GLU A 1 118 ? -5.772 20.090 -2.005 1.00 56.09 118 GLU A C 1
ATOM 895 O O . GLU A 1 118 ? -5.791 18.892 -1.684 1.00 56.09 118 GLU A O 1
ATOM 900 N N . PRO A 1 119 ? -4.885 20.954 -1.473 1.00 51.09 119 PRO A N 1
ATOM 901 C CA . PRO A 1 119 ? -4.002 20.561 -0.391 1.00 51.09 119 PRO A CA 1
ATOM 902 C C . PRO A 1 119 ? -4.872 19.921 0.681 1.00 51.09 119 PRO A C 1
ATOM 904 O O . PRO A 1 119 ? -5.705 20.586 1.292 1.00 51.09 119 PRO A O 1
ATOM 907 N N . ILE A 1 120 ? -4.717 18.610 0.872 1.00 50.75 120 ILE A N 1
ATOM 908 C CA . ILE A 1 120 ? -5.399 17.909 1.947 1.00 50.75 120 ILE A CA 1
ATOM 909 C C . ILE A 1 120 ? -4.804 18.523 3.204 1.00 50.75 120 ILE A C 1
ATOM 911 O O . ILE A 1 120 ? -3.703 18.148 3.610 1.00 50.75 120 ILE A O 1
ATOM 915 N N . CYS A 1 121 ? -5.495 19.505 3.785 1.00 48.66 121 CYS A N 1
ATOM 916 C CA . CYS A 1 121 ? -5.177 20.012 5.103 1.00 48.66 121 CYS A CA 1
ATOM 917 C C . CYS A 1 121 ? -5.130 18.775 6.002 1.00 48.66 121 CYS A C 1
ATOM 919 O O . CYS A 1 121 ? -6.158 18.105 6.156 1.00 48.66 121 CYS A O 1
ATOM 921 N N . PRO A 1 122 ? -3.961 18.416 6.568 1.00 54.69 122 PRO A N 1
ATOM 922 C CA . PRO A 1 122 ? -3.830 17.214 7.387 1.00 54.69 122 PRO A CA 1
ATOM 923 C C . PRO A 1 122 ? -4.858 17.188 8.524 1.00 54.69 122 PRO A C 1
ATOM 925 O O . PRO A 1 122 ? -5.247 16.115 8.983 1.00 54.69 122 PRO A O 1
ATOM 928 N N . GLU A 1 123 ? -5.331 18.370 8.934 1.00 56.09 123 GLU A N 1
ATOM 929 C CA . GLU A 1 123 ? -6.411 18.551 9.890 1.00 56.09 123 GLU A CA 1
ATOM 930 C C . GLU A 1 123 ? -7.741 17.936 9.453 1.00 56.09 123 GLU A C 1
ATOM 932 O O . GLU A 1 123 ? -8.324 17.257 10.278 1.00 56.09 123 GLU A O 1
ATOM 937 N N . ASP A 1 124 ? -8.231 18.048 8.217 1.00 58.09 124 ASP A N 1
ATOM 938 C CA . ASP A 1 124 ? -9.623 17.655 7.920 1.00 58.09 124 ASP A CA 1
ATOM 939 C C . ASP A 1 124 ? -9.835 16.132 7.868 1.00 58.09 124 ASP A C 1
ATOM 941 O O . ASP A 1 124 ? -10.800 15.602 8.433 1.00 58.09 124 ASP A O 1
ATOM 945 N N . TYR A 1 125 ? -8.897 15.385 7.273 1.00 61.97 125 TYR A N 1
ATOM 946 C CA . TYR A 1 125 ? -8.930 13.916 7.298 1.00 61.97 125 TYR A CA 1
ATOM 947 C C . TYR A 1 125 ? -8.632 13.364 8.700 1.00 61.97 125 TYR A C 1
ATOM 949 O O . TYR A 1 125 ? -9.265 12.396 9.147 1.00 61.97 125 TYR A O 1
ATOM 957 N N . LEU A 1 126 ? -7.703 13.996 9.431 1.00 65.31 126 LEU A N 1
ATOM 958 C CA . LEU A 1 126 ? -7.448 13.662 10.829 1.00 65.31 126 LEU A CA 1
ATOM 959 C C . LEU A 1 126 ? -8.694 13.935 11.669 1.00 65.31 126 LEU A C 1
ATOM 961 O O . LEU A 1 126 ? -9.126 13.039 12.380 1.00 65.31 126 LEU A O 1
ATOM 965 N N . VAL A 1 127 ? -9.323 15.103 11.538 1.00 72.19 127 VAL A N 1
ATOM 966 C CA . VAL A 1 127 ? -10.539 15.527 12.248 1.00 72.19 127 VAL A CA 1
ATOM 967 C C . VAL A 1 127 ? -11.682 14.565 11.967 1.00 72.19 127 VAL A C 1
ATOM 969 O O . VAL A 1 127 ? -12.369 14.175 12.911 1.00 72.19 127 VAL A O 1
ATOM 972 N N . MET A 1 128 ? -11.868 14.108 10.727 1.00 67.38 128 MET A N 1
ATOM 973 C CA . MET A 1 128 ? -12.907 13.128 10.400 1.00 67.38 128 MET A CA 1
ATOM 974 C C . MET A 1 128 ? -12.682 11.796 11.143 1.00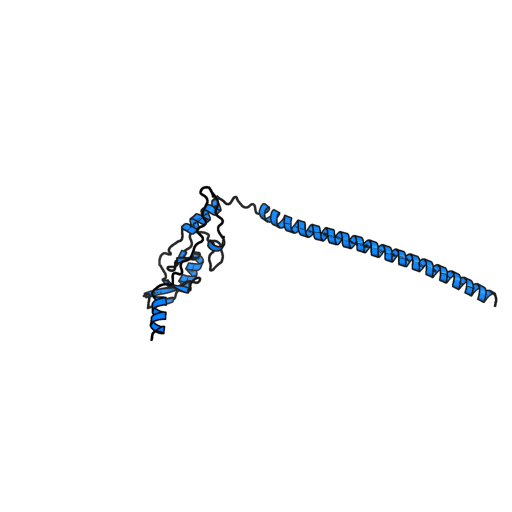 67.38 128 MET A C 1
ATOM 976 O O . MET A 1 128 ? -13.581 11.300 11.832 1.00 67.38 128 MET A O 1
ATOM 980 N N . ASN A 1 129 ? -11.468 11.241 11.092 1.00 72.81 129 ASN A N 1
ATOM 981 C CA . ASN A 1 129 ? -11.122 9.993 11.790 1.00 72.81 129 ASN A CA 1
ATOM 982 C C . ASN A 1 129 ? -11.136 10.142 13.321 1.00 72.81 129 ASN A C 1
ATOM 984 O O . ASN A 1 129 ? -11.621 9.264 14.050 1.00 72.81 129 ASN A O 1
ATOM 988 N N . LEU A 1 130 ? -10.654 11.283 13.817 1.00 80.06 130 LEU A N 1
ATOM 989 C CA . LEU A 1 130 ? -10.664 11.644 15.228 1.00 80.06 130 LEU A CA 1
ATOM 990 C C . LEU A 1 130 ? -12.104 11.779 15.719 1.00 80.06 130 LEU A C 1
ATOM 992 O O . LEU A 1 130 ? -12.424 11.296 16.798 1.00 80.06 130 LEU A O 1
ATOM 996 N N . ARG A 1 131 ? -13.007 12.359 14.920 1.00 78.69 131 ARG A N 1
ATOM 997 C CA . ARG A 1 131 ? -14.430 12.519 15.245 1.00 78.69 131 ARG A CA 1
ATOM 998 C C . ARG A 1 131 ? -15.121 11.174 15.416 1.00 78.69 131 ARG A C 1
ATOM 1000 O O . ARG A 1 13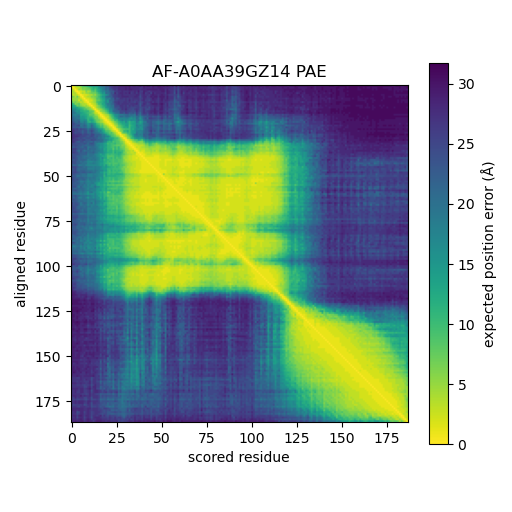1 ? -15.846 10.995 16.396 1.00 78.69 131 ARG A O 1
ATOM 1007 N N . PHE A 1 132 ? -14.886 10.212 14.521 1.00 77.56 132 PHE A N 1
ATOM 1008 C CA . PHE A 1 132 ? -15.444 8.863 14.672 1.00 77.56 132 PHE A CA 1
ATOM 1009 C C . PHE A 1 132 ? -14.899 8.154 15.916 1.00 77.56 132 PHE A C 1
ATOM 1011 O O . PHE A 1 132 ? -15.672 7.575 16.690 1.00 77.56 132 PHE A O 1
ATOM 1018 N N . THR A 1 133 ? -13.589 8.247 16.145 1.00 76.88 133 THR A N 1
ATOM 1019 C CA . THR A 1 133 ? -12.927 7.627 17.300 1.00 76.88 133 THR A CA 1
ATOM 1020 C C . THR A 1 133 ? -13.399 8.248 18.615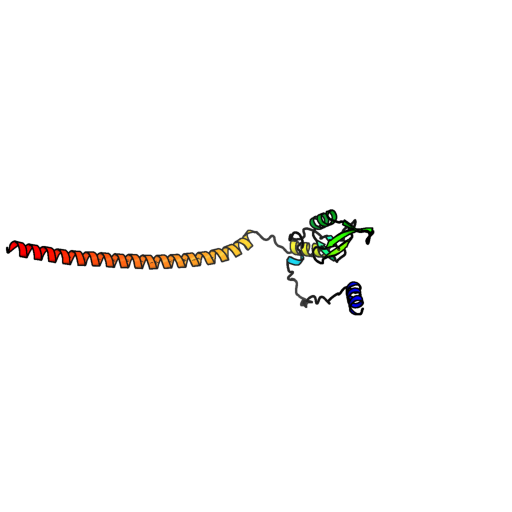 1.00 76.88 133 THR A C 1
ATOM 1022 O O . THR A 1 133 ? -13.838 7.518 19.506 1.00 76.88 133 THR A O 1
ATOM 1025 N N . ASN A 1 134 ? -13.432 9.579 18.704 1.00 83.62 134 ASN A N 1
ATOM 1026 C CA . ASN A 1 134 ? -13.949 10.326 19.851 1.00 83.62 134 ASN A CA 1
ATOM 1027 C C . ASN A 1 134 ? -15.424 10.011 20.106 1.00 83.62 134 ASN A C 1
ATOM 1029 O O . ASN A 1 134 ? -15.799 9.731 21.240 1.00 83.62 134 ASN A O 1
ATOM 1033 N N . LYS A 1 135 ? -16.267 9.944 19.067 1.00 85.94 135 LYS A N 1
ATOM 1034 C CA . LYS A 1 135 ? -17.686 9.573 19.220 1.00 85.94 135 LYS A CA 1
ATOM 1035 C C . LYS A 1 135 ? -17.865 8.160 19.785 1.00 85.94 135 LYS A C 1
ATOM 1037 O O . LYS A 1 135 ? -18.833 7.897 20.500 1.00 85.94 135 LYS A O 1
ATOM 1042 N N . ARG A 1 136 ? -16.976 7.220 19.448 1.00 90.25 136 ARG A N 1
ATOM 1043 C CA . ARG A 1 136 ? -17.000 5.862 20.016 1.00 90.25 136 ARG A CA 1
ATOM 1044 C C . ARG A 1 136 ? -16.483 5.842 21.454 1.00 90.25 136 ARG A C 1
ATOM 1046 O O . ARG A 1 136 ? -17.080 5.168 22.286 1.00 90.25 136 ARG A O 1
ATOM 1053 N N . LEU A 1 137 ? -15.403 6.567 21.740 1.00 91.06 137 LEU A N 1
ATOM 1054 C CA . LEU A 1 137 ? -14.846 6.676 23.089 1.00 91.06 137 LEU A CA 1
ATOM 1055 C C . LEU A 1 137 ? -15.845 7.312 24.053 1.00 91.06 137 LEU A C 1
ATOM 1057 O O . LEU A 1 137 ? -16.090 6.743 25.109 1.00 91.06 137 LEU A O 1
ATOM 1061 N N . MET A 1 138 ? -16.495 8.406 23.655 1.00 89.06 138 MET A N 1
ATOM 1062 C CA . MET A 1 138 ? -17.498 9.077 24.483 1.00 89.06 138 MET A CA 1
ATOM 1063 C C . MET A 1 138 ? -18.666 8.157 24.843 1.00 89.06 138 MET A C 1
ATOM 1065 O O . MET A 1 138 ? -19.074 8.141 25.995 1.00 89.06 138 MET A O 1
ATOM 1069 N N . ARG A 1 139 ? -19.143 7.317 23.911 1.00 92.56 139 ARG A N 1
ATOM 1070 C CA . ARG A 1 139 ? -20.171 6.305 24.222 1.00 92.56 139 ARG A CA 1
ATOM 1071 C C . ARG A 1 139 ? -19.721 5.320 25.303 1.00 92.56 139 ARG A C 1
ATOM 1073 O O . ARG A 1 139 ? -20.469 5.045 26.231 1.00 92.56 139 ARG A O 1
ATOM 1080 N N . ARG A 1 140 ? -18.479 4.836 25.222 1.00 93.00 140 ARG A N 1
ATOM 1081 C CA . ARG A 1 140 ? -17.923 3.946 26.253 1.00 93.00 140 ARG A CA 1
ATOM 1082 C C . ARG A 1 140 ? -17.761 4.651 27.595 1.00 93.00 140 ARG A C 1
ATOM 1084 O O . ARG A 1 140 ? -18.011 4.042 28.624 1.00 93.00 140 ARG A O 1
ATOM 1091 N N . VAL A 1 141 ? -17.348 5.919 27.591 1.00 93.56 141 VAL A N 1
ATOM 1092 C CA . VAL A 1 141 ? -17.248 6.722 28.819 1.00 93.56 141 VAL A CA 1
ATOM 1093 C C . VAL A 1 141 ? -18.623 6.855 29.467 1.00 93.56 141 VAL A C 1
ATOM 1095 O O . VAL A 1 141 ? -18.749 6.558 30.649 1.00 93.56 141 VAL A O 1
ATOM 1098 N N . THR A 1 142 ? -19.663 7.185 28.698 1.00 95.50 142 THR A N 1
ATOM 1099 C CA . THR A 1 142 ? -21.027 7.297 29.234 1.00 95.50 142 THR A CA 1
ATOM 1100 C C . THR A 1 142 ? -21.562 5.967 29.767 1.00 95.50 142 THR A C 1
ATOM 1102 O O . THR A 1 142 ? -22.152 5.944 30.844 1.00 95.50 142 THR A O 1
ATOM 1105 N N . GLU A 1 143 ? -21.308 4.854 29.067 1.00 96.62 143 GLU A N 1
ATOM 1106 C CA . GLU A 1 143 ? -21.684 3.506 29.523 1.00 96.62 143 GLU A CA 1
ATOM 1107 C C . GLU A 1 143 ? -20.983 3.146 30.842 1.00 96.62 143 GLU A C 1
ATOM 1109 O O . GLU A 1 143 ? -21.618 2.673 31.784 1.00 96.62 143 GLU A O 1
ATOM 1114 N N . LEU A 1 144 ? -19.676 3.412 30.945 1.00 96.44 144 LEU A N 1
ATOM 1115 C CA . LEU A 1 144 ? -18.904 3.157 32.163 1.00 96.44 144 LEU A CA 1
ATOM 1116 C C . LEU A 1 144 ? -19.347 4.052 33.325 1.00 96.44 144 LEU A C 1
ATOM 1118 O O . LEU A 1 144 ? -19.388 3.602 34.470 1.00 96.44 144 LEU A O 1
ATOM 1122 N N . GLU A 1 145 ? -19.689 5.311 33.061 1.00 96.81 145 GLU A N 1
ATOM 1123 C CA . GLU A 1 145 ? -20.221 6.226 34.073 1.00 96.81 145 GLU A CA 1
ATOM 1124 C C . GLU A 1 145 ? -21.595 5.788 34.584 1.00 96.81 145 GLU A C 1
ATOM 1126 O O . GLU A 1 145 ? -21.895 5.941 35.771 1.00 96.81 145 GLU A O 1
ATOM 1131 N N . GLU A 1 146 ? -22.435 5.228 33.718 1.00 97.62 146 GLU A N 1
ATOM 1132 C CA . GLU A 1 146 ? -23.716 4.641 34.105 1.00 97.62 146 GLU A CA 1
ATOM 1133 C C . GLU A 1 146 ? -23.523 3.373 34.943 1.00 97.62 146 GLU A C 1
ATOM 1135 O O . GLU A 1 146 ? -24.066 3.288 36.046 1.00 97.62 146 GLU A O 1
ATOM 1140 N N . GLN A 1 147 ? -22.651 2.456 34.509 1.00 97.19 147 GLN A N 1
ATOM 1141 C CA . GLN A 1 147 ? -22.293 1.263 35.287 1.00 97.19 147 GLN A CA 1
ATOM 1142 C C . GLN A 1 147 ? -21.719 1.623 36.660 1.00 97.19 147 GLN A C 1
ATOM 1144 O O . GLN A 1 147 ? -22.074 1.016 37.672 1.00 97.19 147 GLN A O 1
ATOM 1149 N N . LYS A 1 148 ? -20.850 2.638 36.720 1.00 97.00 148 LYS A N 1
ATOM 1150 C CA . LYS A 1 148 ? -20.296 3.141 37.979 1.00 97.00 148 LYS A CA 1
ATOM 1151 C C . LYS A 1 148 ? -21.403 3.670 38.885 1.00 97.00 148 LYS A C 1
ATOM 1153 O O . LYS A 1 148 ? -21.407 3.334 40.067 1.00 97.00 148 LYS A O 1
ATOM 1158 N N . ARG A 1 149 ? -22.341 4.462 38.351 1.00 97.50 149 ARG A N 1
ATOM 1159 C CA . ARG A 1 149 ? -23.487 4.979 39.117 1.00 97.50 149 ARG A CA 1
ATOM 1160 C C . ARG A 1 149 ? -24.347 3.846 39.673 1.00 97.50 149 ARG A C 1
ATOM 1162 O O . ARG A 1 149 ? -24.625 3.837 40.871 1.00 97.50 149 ARG A O 1
ATOM 1169 N N . GLU A 1 150 ? -24.692 2.858 38.855 1.00 97.50 150 GLU A N 1
ATOM 1170 C CA . GLU A 1 150 ? -25.470 1.699 39.304 1.00 97.50 150 GLU A CA 1
ATOM 1171 C C . GLU A 1 150 ? -24.751 0.938 40.429 1.00 97.50 150 GLU A C 1
ATOM 1173 O O . GLU A 1 150 ? -25.343 0.619 41.464 1.00 97.50 150 GLU A O 1
ATOM 1178 N N . LEU A 1 151 ? -23.446 0.699 40.270 1.00 97.25 151 LEU A N 1
ATOM 1179 C CA . LEU A 1 151 ? -22.653 0.002 41.275 1.00 97.25 151 LEU A CA 1
ATOM 1180 C C . LEU A 1 151 ? -22.555 0.804 42.579 1.00 97.25 151 LEU A C 1
ATOM 1182 O O . LEU A 1 151 ? -22.658 0.225 43.658 1.00 97.25 151 LEU A O 1
ATOM 1186 N N . THR A 1 152 ? -22.417 2.132 42.502 1.00 96.62 152 THR A N 1
ATOM 1187 C CA . THR A 1 152 ? -22.398 2.987 43.699 1.00 96.62 152 THR A CA 1
ATOM 1188 C C . THR A 1 152 ? -23.713 2.933 44.472 1.00 96.62 152 THR A C 1
ATOM 1190 O O . THR A 1 152 ? -23.677 2.841 45.697 1.00 96.62 152 THR A O 1
ATOM 1193 N N . VAL A 1 153 ? -24.859 2.882 43.781 1.00 97.00 153 VAL A N 1
ATOM 1194 C CA . VAL A 1 153 ? -26.170 2.708 44.427 1.00 97.00 153 VAL A CA 1
ATOM 1195 C C . VAL A 1 153 ? -26.249 1.348 45.124 1.00 97.00 153 VAL A C 1
ATOM 1197 O O . VAL A 1 153 ? -26.627 1.286 46.292 1.00 97.00 153 VAL A O 1
ATOM 1200 N N . LYS A 1 154 ? -25.808 0.265 44.465 1.00 96.88 154 LYS A N 1
ATOM 1201 C CA . LYS A 1 154 ? -25.782 -1.083 45.067 1.00 96.88 154 LYS A CA 1
ATOM 1202 C C . LYS A 1 154 ? -24.896 -1.151 46.309 1.00 96.88 154 LYS A C 1
ATOM 1204 O O . LYS A 1 154 ? -25.275 -1.785 47.294 1.00 96.88 154 LYS A O 1
ATOM 1209 N N . VAL A 1 155 ? -23.728 -0.505 46.273 1.00 97.25 155 VAL A N 1
ATOM 1210 C CA . VAL A 1 155 ? -22.819 -0.408 47.427 1.00 97.25 155 VAL A CA 1
ATOM 1211 C C . VAL A 1 155 ? -23.483 0.360 48.567 1.00 97.25 155 VAL A C 1
ATOM 1213 O O . VAL A 1 155 ? -23.411 -0.073 49.718 1.00 97.25 155 VAL A O 1
ATOM 1216 N N . GLU A 1 156 ? -24.167 1.464 48.270 1.00 96.56 156 GLU A N 1
ATOM 1217 C CA . GLU A 1 156 ? -24.871 2.242 49.288 1.00 96.56 156 GLU A CA 1
ATOM 1218 C C . GLU A 1 156 ? -26.035 1.454 49.910 1.00 96.56 156 GLU A C 1
ATOM 1220 O O . GLU A 1 156 ? -26.206 1.468 51.130 1.00 96.56 156 GLU A O 1
ATOM 1225 N N . GLU A 1 157 ? -26.794 0.711 49.102 1.00 96.69 157 GLU A N 1
ATOM 1226 C CA . GLU A 1 157 ? -27.858 -0.186 49.561 1.00 96.69 157 GLU A CA 1
ATOM 1227 C C . GLU A 1 157 ? -27.332 -1.300 50.458 1.00 96.69 157 GLU A C 1
ATOM 1229 O O . GLU A 1 157 ? -27.847 -1.484 51.562 1.00 96.69 157 GLU A O 1
ATOM 1234 N N . HIS A 1 158 ? -26.272 -1.997 50.041 1.00 95.56 158 HIS A N 1
ATOM 1235 C CA . HIS A 1 158 ? -25.626 -3.010 50.878 1.00 95.56 158 HIS A CA 1
ATOM 1236 C C . HIS A 1 158 ? -25.100 -2.392 52.178 1.00 95.56 158 HIS A C 1
ATOM 1238 O O . HIS A 1 158 ? -25.277 -2.963 53.254 1.00 95.56 158 HIS A O 1
ATOM 1244 N N . GLY A 1 159 ? -24.531 -1.186 52.111 1.00 96.38 159 GLY A N 1
ATOM 1245 C CA . GLY A 1 159 ? -24.119 -0.425 53.287 1.00 96.38 159 GLY A CA 1
ATOM 1246 C C . GLY A 1 159 ? -25.288 -0.086 54.219 1.00 96.38 159 GLY A C 1
ATOM 1247 O O . GLY A 1 159 ? -25.152 -0.217 55.435 1.00 96.38 159 GLY A O 1
ATOM 1248 N N . ARG A 1 160 ? -26.451 0.311 53.680 1.00 96.25 160 ARG A N 1
ATOM 1249 C CA . ARG A 1 160 ? -27.685 0.527 54.459 1.00 96.25 160 ARG A CA 1
ATOM 1250 C C . ARG A 1 160 ? -28.143 -0.766 55.134 1.00 96.25 160 ARG A C 1
ATOM 1252 O O . ARG A 1 160 ? -28.407 -0.745 56.333 1.00 96.25 160 ARG A O 1
ATOM 1259 N N . MET A 1 161 ? -28.172 -1.880 54.403 1.00 96.31 161 MET A N 1
ATOM 1260 C CA . MET A 1 161 ? -28.565 -3.189 54.939 1.00 96.31 161 MET A CA 1
ATOM 1261 C C . MET A 1 161 ? -27.646 -3.645 56.074 1.00 96.31 161 MET A C 1
ATOM 1263 O O . MET A 1 161 ? -28.130 -4.060 57.126 1.00 96.31 161 MET A O 1
ATOM 1267 N N . LEU A 1 162 ? -26.329 -3.495 55.911 1.00 96.12 162 LEU A N 1
ATOM 1268 C CA . LEU A 1 162 ? -25.355 -3.808 56.960 1.00 96.12 162 LEU A CA 1
ATOM 1269 C C . LEU A 1 162 ? -25.549 -2.933 58.203 1.00 96.12 162 LEU A C 1
ATOM 1271 O O . LEU A 1 162 ? -25.503 -3.447 59.321 1.00 96.12 162 LEU A O 1
ATOM 1275 N N . ARG A 1 163 ? -25.821 -1.631 58.030 1.00 96.88 163 ARG A N 1
ATOM 1276 C CA . ARG A 1 163 ? -26.143 -0.742 59.157 1.00 96.88 163 ARG A CA 1
ATOM 1277 C C . ARG A 1 163 ? -27.392 -1.218 59.897 1.00 96.88 163 ARG A C 1
ATOM 1279 O O . ARG A 1 163 ? -27.343 -1.338 61.116 1.00 96.88 163 ARG A O 1
ATOM 1286 N N . TYR A 1 164 ? -28.480 -1.537 59.196 1.00 96.81 164 TYR A N 1
ATOM 1287 C CA . TYR A 1 164 ? -29.698 -2.043 59.842 1.00 96.81 164 TYR A CA 1
ATOM 1288 C C . TYR A 1 164 ? -29.474 -3.370 60.564 1.00 96.81 164 TYR A C 1
ATOM 1290 O O . TYR A 1 164 ? -29.909 -3.516 61.704 1.00 96.81 164 TYR A O 1
ATOM 1298 N N . ALA A 1 165 ? -28.751 -4.307 59.949 1.00 96.88 165 ALA A N 1
ATOM 1299 C CA . ALA A 1 165 ? -28.397 -5.568 60.589 1.00 96.88 165 ALA A CA 1
ATOM 1300 C C . ALA A 1 165 ? -27.615 -5.323 61.887 1.00 96.88 165 ALA A C 1
ATOM 1302 O O . ALA A 1 165 ? -27.975 -5.868 62.927 1.00 96.88 165 ALA A O 1
ATOM 1303 N N . PHE A 1 166 ? -26.608 -4.443 61.860 1.00 97.50 166 PHE A N 1
ATOM 1304 C CA . PHE A 1 166 ? -25.843 -4.070 63.051 1.00 97.50 166 PHE A CA 1
ATOM 1305 C C . PHE A 1 166 ? -26.732 -3.483 64.160 1.00 97.50 166 PHE A C 1
ATOM 1307 O O . PHE A 1 166 ? -26.621 -3.897 65.314 1.00 97.50 166 PHE A O 1
ATOM 1314 N N . TRP A 1 167 ? -27.655 -2.577 63.816 1.00 97.12 167 TRP A N 1
ATOM 1315 C CA . TRP A 1 167 ? -28.630 -2.017 64.763 1.00 97.12 167 TRP A CA 1
ATOM 1316 C C . TRP A 1 167 ? -29.532 -3.098 65.377 1.00 97.12 167 TRP A C 1
ATOM 1318 O O . TRP A 1 167 ? -29.717 -3.127 66.595 1.00 97.12 167 TRP A O 1
ATOM 1328 N N . ILE A 1 168 ? -30.051 -4.020 64.561 1.00 96.69 168 ILE A N 1
ATOM 1329 C CA . ILE A 1 168 ? -30.898 -5.128 65.027 1.00 96.69 168 ILE A CA 1
ATOM 1330 C C . ILE A 1 168 ? -30.104 -6.054 65.957 1.00 96.69 168 ILE A C 1
ATOM 1332 O O . ILE A 1 168 ? -30.549 -6.310 67.077 1.00 96.69 168 ILE A O 1
ATOM 1336 N N . PHE A 1 169 ? -28.913 -6.505 65.552 1.00 97.06 169 PHE A N 1
ATOM 1337 C CA . PHE A 1 169 ? -28.061 -7.369 66.376 1.00 97.06 169 PHE A CA 1
ATOM 1338 C C . PHE A 1 169 ? -27.683 -6.710 67.706 1.00 97.06 169 PHE A C 1
ATOM 1340 O O . PHE A 1 169 ? -27.762 -7.355 68.752 1.00 97.06 169 PHE A O 1
ATOM 1347 N N . SER A 1 170 ? -27.337 -5.420 67.683 1.00 95.50 170 SER A N 1
ATOM 1348 C CA . SER A 1 170 ? -27.049 -4.647 68.892 1.00 95.50 170 SER A CA 1
ATOM 1349 C C . SER A 1 170 ? -28.257 -4.608 69.838 1.00 95.50 170 SER A C 1
ATOM 1351 O O . SER A 1 170 ? -28.108 -4.878 71.029 1.00 95.50 170 SER A O 1
ATOM 1353 N N . SER A 1 171 ? -29.469 -4.378 69.315 1.00 95.62 171 SER A N 1
ATOM 1354 C CA . SER A 1 171 ? -30.693 -4.344 70.130 1.00 95.62 171 SER A CA 1
ATOM 1355 C C . SER A 1 171 ? -31.000 -5.685 70.814 1.00 95.62 171 SER A C 1
ATOM 1357 O O . SER A 1 171 ? -31.299 -5.716 72.008 1.00 95.62 171 SER A O 1
ATOM 1359 N N . VAL A 1 172 ? -30.858 -6.807 70.096 1.00 96.44 172 VAL A N 1
ATOM 1360 C CA . VAL A 1 172 ? -31.083 -8.156 70.639 1.00 96.44 172 VAL A CA 1
ATOM 1361 C C . VAL A 1 172 ? -30.051 -8.479 71.716 1.00 96.44 172 VAL A C 1
ATOM 1363 O O . VAL A 1 172 ? -30.410 -8.981 72.782 1.00 96.44 172 VAL A O 1
ATOM 1366 N N . LEU A 1 173 ? -28.781 -8.144 71.474 1.00 96.50 173 LEU A N 1
ATOM 1367 C CA . LEU A 1 173 ? -27.702 -8.354 72.436 1.00 96.50 173 LEU A CA 1
ATOM 1368 C C . LEU A 1 173 ? -27.962 -7.607 73.752 1.00 96.50 173 LEU A C 1
ATOM 1370 O O . LEU A 1 173 ? -27.811 -8.193 74.821 1.00 96.50 173 LEU A O 1
ATOM 1374 N N . ILE A 1 174 ? -28.409 -6.349 73.686 1.00 96.56 174 ILE A N 1
ATOM 1375 C CA . ILE A 1 174 ? -28.755 -5.552 74.874 1.00 96.56 174 ILE A CA 1
ATOM 1376 C C . ILE A 1 174 ? -29.873 -6.227 75.680 1.00 96.56 174 ILE A C 1
ATOM 1378 O O . ILE A 1 174 ? -29.765 -6.346 76.901 1.00 96.56 174 ILE A O 1
ATOM 1382 N N . VAL A 1 175 ? -30.926 -6.715 75.014 1.00 95.31 175 VAL A N 1
ATOM 1383 C CA . VAL A 1 175 ? -32.034 -7.420 75.683 1.00 95.31 175 VAL A CA 1
ATOM 1384 C C . VAL A 1 175 ? -31.550 -8.710 76.349 1.00 95.31 175 VAL A C 1
ATOM 1386 O O . VAL A 1 175 ? -31.932 -8.985 77.488 1.00 95.31 175 VAL A O 1
ATOM 1389 N N . LEU A 1 176 ? -30.691 -9.487 75.681 1.00 94.88 176 LEU A N 1
ATOM 1390 C CA . LEU A 1 176 ? -30.108 -10.708 76.247 1.00 94.88 176 LEU A CA 1
ATOM 1391 C C . LEU A 1 176 ? -29.252 -10.407 77.481 1.00 94.88 176 LEU A C 1
ATOM 1393 O O . LEU A 1 176 ? -29.424 -11.058 78.510 1.00 94.88 176 LEU A O 1
ATOM 1397 N N . ILE A 1 177 ? -28.390 -9.390 77.414 1.00 95.00 177 ILE A N 1
ATOM 1398 C CA . ILE A 1 177 ? -27.568 -8.956 78.553 1.00 95.00 177 ILE A CA 1
ATOM 1399 C C . ILE A 1 177 ? -28.460 -8.521 79.723 1.00 95.00 177 ILE A C 1
ATOM 1401 O O . ILE A 1 177 ? -28.237 -8.949 80.854 1.00 95.00 177 ILE A O 1
ATOM 1405 N N . ALA A 1 178 ? -29.510 -7.733 79.467 1.00 93.56 178 ALA A N 1
ATOM 1406 C CA . ALA A 1 178 ? -30.450 -7.308 80.504 1.00 93.56 178 ALA A CA 1
ATOM 1407 C C . ALA A 1 178 ? -31.175 -8.499 81.156 1.00 93.56 178 ALA A C 1
ATOM 1409 O O . ALA A 1 178 ? -31.352 -8.528 82.375 1.00 93.56 178 ALA A O 1
ATOM 1410 N N . LYS A 1 179 ? -31.564 -9.508 80.364 1.00 93.06 179 LYS A N 1
ATOM 1411 C CA . LYS A 1 179 ? -32.172 -10.748 80.870 1.00 93.06 179 LYS A CA 1
ATOM 1412 C C . LYS A 1 179 ? -31.201 -11.564 81.722 1.00 93.06 179 LYS A C 1
ATOM 1414 O O . LYS A 1 179 ? -31.611 -12.051 82.773 1.00 93.06 179 LYS A O 1
ATOM 1419 N N . LEU A 1 180 ? -29.937 -11.682 81.310 1.00 91.75 180 LEU A N 1
ATOM 1420 C CA . LEU A 1 180 ? -28.899 -12.357 82.094 1.00 91.75 180 LEU A CA 1
ATOM 1421 C C . LEU A 1 180 ? -28.656 -11.643 83.427 1.00 91.75 180 LEU A C 1
ATOM 1423 O O . LEU A 1 180 ? -28.648 -12.298 84.464 1.00 91.75 180 LEU A O 1
ATOM 1427 N N . PHE A 1 181 ? -28.562 -10.310 83.414 1.00 91.62 181 PHE A N 1
ATOM 1428 C CA . PHE A 1 181 ? -28.379 -9.511 84.627 1.00 91.62 181 PHE A CA 1
ATOM 1429 C C . PHE A 1 181 ? -29.538 -9.686 85.622 1.00 91.62 181 PHE A C 1
ATOM 1431 O O . PHE A 1 181 ? -29.311 -9.908 86.811 1.00 91.62 181 PHE A O 1
ATOM 1438 N N . GLN A 1 182 ? -30.785 -9.664 85.132 1.00 88.81 182 GLN A N 1
ATOM 1439 C CA . GLN A 1 182 ? -31.978 -9.914 85.953 1.00 88.81 182 GLN A CA 1
ATOM 1440 C C . GLN A 1 182 ? -32.027 -11.334 86.533 1.00 88.81 182 GLN A C 1
ATOM 1442 O O . GLN A 1 182 ? -32.587 -11.529 87.611 1.00 88.81 182 GLN A O 1
ATOM 1447 N N . ALA A 1 183 ? -31.493 -12.330 85.821 1.00 85.88 183 ALA A N 1
ATOM 1448 C CA . ALA A 1 183 ? -31.418 -13.703 86.310 1.00 85.88 183 ALA A CA 1
ATOM 1449 C C . ALA A 1 183 ? -30.347 -13.845 87.402 1.00 85.88 183 ALA A C 1
ATOM 1451 O O . ALA A 1 183 ? -30.621 -14.437 88.441 1.00 85.88 183 ALA A O 1
ATOM 1452 N N . THR A 1 184 ? -29.169 -13.242 87.214 1.00 81.50 184 THR A N 1
ATOM 1453 C CA . THR A 1 184 ? -28.094 -13.248 88.219 1.00 81.50 184 THR A CA 1
ATOM 1454 C C . THR A 1 184 ? -28.442 -12.459 89.476 1.00 81.50 184 THR A C 1
ATOM 1456 O O . THR A 1 184 ? -28.023 -12.850 90.550 1.00 81.50 184 THR A O 1
ATOM 1459 N N . SER A 1 185 ? -29.232 -11.384 89.377 1.00 73.56 185 SER A N 1
ATOM 1460 C CA . SER A 1 185 ? -29.665 -10.604 90.548 1.00 73.56 185 SER A CA 1
ATOM 1461 C C . SER A 1 185 ? -30.768 -11.279 91.376 1.00 73.56 185 SER A C 1
ATOM 1463 O O . SER A 1 185 ? -31.181 -10.735 92.396 1.00 73.56 185 SER A O 1
ATOM 1465 N N . ARG A 1 186 ? -31.337 -12.390 90.887 1.00 66.88 186 ARG A N 1
ATOM 1466 C CA . ARG A 1 186 ? -32.374 -13.183 91.575 1.00 66.88 186 ARG A CA 1
ATOM 1467 C C . ARG A 1 186 ? -31.818 -14.455 92.233 1.00 66.88 186 ARG A C 1
ATOM 1469 O O . ARG A 1 186 ? -32.595 -15.164 92.869 1.00 66.88 186 ARG A O 1
ATOM 1476 N N . LEU A 1 187 ? -30.531 -14.740 92.037 1.00 56.34 187 LEU A N 1
ATOM 1477 C CA . LEU A 1 187 ? -29.745 -15.766 92.728 1.00 56.34 187 LEU A CA 1
ATOM 1478 C C . LEU A 1 187 ? -29.026 -15.127 93.919 1.00 56.34 187 LEU A C 1
ATOM 1480 O O . LEU A 1 187 ? -28.898 -15.828 94.943 1.00 56.34 187 LEU A O 1
#

Nearest PDB structures (foldseek):
  8grm-assembly1_N  TM=6.434E-01  e=6.713E-03  Homo sapiens
  8grm-assembly1_M  TM=5.774E-01  e=8.250E-03  Homo sapiens
  8pp7-assembly1_M  TM=5.759E-01  e=1.531E-02  Homo sapiens
  7ylm-assembly1_C  TM=4.086E-01  e=2.746E-01  Saccharomyces cerevisiae
  8wjl-assembly1_C  TM=3.897E-01  e=1.948E-01  Saccharomyces cerevisiae S288C

Sequence (187 aa):
MKSFFKSVKERLIGSSKPKNYPVVDLADDADSLLINSSCLHCPICYEVFGSAPDMLPCGHSFCSSCVGKLRLDAKYSSVFSGFVYECPFCREVCSVEESPMRNFAVEAVLESVADSAEPICPEDYLVMNLRFTNKRLMRRVTELEEQKRELTVKVEEHGRMLRYAFWIFSSVLIVLIAKLFQATSRL

InterPro domains:
  IPR001841 Zinc finger, RING-type [PS50089] (42-91)
  IPR001841 Zinc finger, RING-type [SM00184] (42-90)
  IPR013083 Zinc finger, RING/FYVE/PHD-type [G3DSA:3.30.40.10] (35-119)
  IPR017907 Zinc finger, RING-type, conserved site [PS00518] (58-67)
  IPR027370 Zinc finger, RING-type, eukaryotic [PF13445] (42-69)
  IPR051435 RING finger E3 ubiquitin-protein ligases [PTHR22791] (39-164)

Radius of gyration: 40.01 Å; Cα contacts (8 Å, |Δi|>4): 115; chains: 1; bounding box: 58×57×122 Å

Organism: NCBI:txid289476